Protein 3O7B (pdb70)

Nearest PDB structures (foldseek):
  3o7b-assembly1_A-2  TM=1.005E+00  e=9.838E-48  Archaeoglobus fulgidus
  6rxz-assembly1_CO  TM=8.230E-01  e=2.059E-15  Thermochaetoides thermophila
  2v3j-assembly1_A  TM=8.079E-01  e=1.167E-14  Saccharomyces cerevisiae
  3oii-assembly1_B  TM=8.070E-01  e=3.147E-14  Saccharomyces cerevisiae
  3oin-assembly1_A  TM=7.436E-01  e=1.917E-14  Saccharomyces cerevisiae

Foldseek 3Di:
DFAAEEAEAAQWDQDDPVLQPPPLNVVVCVVVVHGSRLAIAACVRCVVSQPPPPPSQFHRCNVQVLLLVQVLLPDPDQRYWYWYQHNVFWIKTAHSNDDADNDPVSNRVVSSVCVVVQFDADVVHTGMGIDPDGLLVVCPPAAEEEEDQPFDADDLLVVLPPHHYDYFYRTDDDDDDPVNVVSNPDYGYYYPDNDDDGSNVVSVVNSVSNCVNVVD

Radius of gyration: 17.43 Å; Cα contacts (8 Å, |Δi|>4): 398; chains: 1; bounding box: 43×48×40 Å

Structure (mmCIF, N/CA/C/O backbone):
data_3O7B
#
_entry.id   3O7B
#
_cell.length_a   70.083
_cell.length_b   70.083
_cell.length_c   95.190
_cell.angle_alpha   90.00
_cell.angle_beta   90.00
_cell.angle_gamma   120.00
#
_symmetry.space_group_name_H-M   'P 31 2 1'
#
loop_
_entity.id
_entity.type
_entity.pdbx_description
1 polymer 'Ribosome biogenesis Nep1 RNA methyltransferase'
2 non-polymer TYROSINE
3 non-polymer S-ADENOSYL-L-HOMOCYSTEINE
4 water water
#
loop_
_atom_site.group_PDB
_atom_site.id
_atom_site.type_symbol
_atom_site.label_atom_id
_atom_site.label_alt_id
_atom_site.label_comp_id
_atom_site.label_asym_id
_atom_site.label_entity_id
_atom_site.label_seq_id
_atom_site.pdbx_PDB_ins_code
_atom_site.Cartn_x
_atom_site.Cartn_y
_atom_site.Cartn_z
_atom_site.occupancy
_atom_site.B_iso_or_equiv
_atom_site.auth_seq_id
_atom_site.auth_comp_id
_atom_site.auth_asym_id
_atom_site.auth_atom_id
_atom_site.pdbx_PDB_model_num
ATOM 1 N N . MET A 1 26 ? -18.215 51.067 -6.924 1.00 37.07 1 MET A N 1
ATOM 2 C CA . MET A 1 26 ? -17.462 49.770 -6.946 1.00 36.69 1 MET A CA 1
ATOM 3 C C . MET A 1 26 ? -17.529 49.040 -5.601 1.00 35.22 1 MET A C 1
ATOM 4 O O . MET A 1 26 ? -16.761 48.098 -5.327 1.00 35.96 1 MET A O 1
ATOM 9 N N . GLY A 1 27 ? -18.472 49.493 -4.782 1.00 33.31 2 GLY A N 1
ATOM 10 C CA . GLY A 1 27 ? -18.940 48.765 -3.627 1.00 30.02 2 GLY A CA 1
ATOM 11 C C . GLY A 1 27 ? -18.066 48.836 -2.394 1.00 27.19 2 GLY A C 1
ATOM 12 O O . GLY A 1 27 ? -16.882 49.200 -2.462 1.00 27.48 2 GLY A O 1
ATOM 13 N N . SER A 1 28 ? -18.673 48.467 -1.271 1.00 24.88 3 SER A N 1
ATOM 14 C CA . SER A 1 28 ? -17.960 48.328 -0.009 1.00 21.67 3 SER A CA 1
ATOM 15 C C . SER A 1 28 ? -17.291 46.971 0.115 1.00 18.94 3 SER A C 1
ATOM 16 O O . SER A 1 28 ? -17.553 46.045 -0.659 1.00 17.23 3 SER A O 1
ATOM 19 N N . ALA A 1 29 ? -16.395 46.878 1.081 1.00 16.30 4 ALA A N 1
ATOM 20 C CA . ALA A 1 29 ? -15.720 45.636 1.404 1.00 14.70 4 ALA A CA 1
ATOM 21 C C . ALA A 1 29 ? -15.480 45.544 2.891 1.00 14.12 4 ALA A C 1
ATOM 22 O O . ALA A 1 29 ? -15.290 46.550 3.564 1.00 13.93 4 ALA A O 1
ATOM 24 N N . PHE A 1 30 ? -15.420 44.313 3.387 1.00 13.09 5 PHE A N 1
ATOM 25 C CA . PHE A 1 30 ? -14.899 44.016 4.702 1.00 13.04 5 PHE A CA 1
ATOM 26 C C . PHE A 1 30 ? -13.584 43.306 4.541 1.00 12.57 5 PHE A C 1
ATOM 27 O O . PHE A 1 30 ? -13.477 42.389 3.705 1.00 12.96 5 PHE A O 1
ATOM 35 N N . VAL A 1 31 ? -12.569 43.753 5.285 1.00 12.44 6 VAL A N 1
ATOM 36 C CA . VAL A 1 31 ? -11.246 43.181 5.218 1.00 12.41 6 VAL A CA 1
ATOM 37 C C . VAL A 1 31 ? -10.809 42.761 6.607 1.00 12.77 6 VAL A C 1
ATOM 38 O O . VAL A 1 31 ? -10.684 43.606 7.510 1.00 13.58 6 VAL A O 1
ATOM 42 N N . PHE A 1 32 ? -10.555 41.468 6.791 1.00 11.00 7 PHE A N 1
ATOM 43 C CA . PHE A 1 32 ? -9.963 40.993 8.029 1.00 11.59 7 PHE A CA 1
ATOM 44 C C . PHE A 1 32 ? -8.469 41.071 7.917 1.00 12.93 7 PHE A C 1
ATOM 45 O O . PHE A 1 32 ? -7.886 40.547 6.961 1.00 14.46 7 PHE A O 1
ATOM 53 N N . LEU A 1 33 ? -7.866 41.767 8.870 1.00 12.54 8 LEU A N 1
ATOM 54 C CA . LEU A 1 33 ? -6.427 42.088 8.823 1.00 12.17 8 LEU A CA 1
ATOM 55 C C . LEU A 1 33 ? -5.583 41.184 9.670 1.00 13.31 8 LEU A C 1
ATOM 56 O O . LEU A 1 33 ? -5.952 40.827 10.807 1.00 13.04 8 LEU A O 1
ATOM 61 N N . GLU A 1 34 ? -4.415 40.819 9.140 1.00 13.16 9 GLU A N 1
ATOM 62 C CA . GLU A 1 34 ? -3.443 40.006 9.864 1.00 13.81 9 GLU A CA 1
ATOM 63 C C . GLU A 1 34 ? -4.100 38.742 10.422 1.00 13.46 9 GLU A C 1
ATOM 64 O O . GLU A 1 34 ? -3.841 38.324 11.563 1.00 14.16 9 GLU A O 1
ATOM 70 N N . ALA A 1 35 ? -4.931 38.114 9.591 1.00 12.52 10 ALA A N 1
ATOM 71 C CA . ALA A 1 35 ? -5.595 36.883 10.037 1.00 12.38 10 ALA A CA 1
ATOM 72 C C . ALA A 1 35 ? -4.568 35.810 10.321 1.00 13.15 10 ALA A C 1
ATOM 73 O O . ALA A 1 35 ? -3.568 35.640 9.596 1.00 12.81 10 ALA A O 1
ATOM 75 N N . SER A 1 36 ? -4.814 35.077 11.399 1.00 13.71 11 SER A N 1
ATOM 76 C CA . SER A 1 36 ? -3.888 34.107 11.944 1.00 14.57 11 SER A CA 1
ATOM 77 C C . SER A 1 36 ? -4.053 32.791 11.188 1.00 15.06 11 SER A C 1
ATOM 78 O O . SER A 1 36 ? -4.538 31.775 11.729 1.00 15.25 11 SER A O 1
ATOM 81 N N . LEU A 1 37 ? -3.652 32.824 9.918 1.00 15.30 12 LEU A N 1
ATOM 82 C CA . LEU A 1 37 ? -3.931 31.771 8.964 1.00 16.66 12 LEU A CA 1
ATOM 83 C C . LEU A 1 37 ? -2.669 31.515 8.148 1.00 16.62 12 LEU A C 1
ATOM 84 O O . LEU A 1 37 ? -2.273 32.338 7.313 1.00 17.73 12 LEU A O 1
ATOM 89 N N . GLU A 1 38 ? -2.032 30.385 8.420 1.00 16.82 13 GLU A N 1
ATOM 90 C CA . GLU A 1 38 ? -0.802 29.992 7.734 1.00 17.48 13 GLU A CA 1
ATOM 91 C C . GLU A 1 38 ? -0.556 28.504 7.887 1.00 17.28 13 GLU A C 1
ATOM 92 O O . GLU A 1 38 ? -1.013 27.883 8.862 1.00 16.68 13 GLU A O 1
ATOM 98 N N . LEU A 1 39 ? 0.195 27.941 6.945 1.00 17.45 14 LEU A N 1
ATOM 99 C CA . LEU A 1 39 ? 0.671 26.578 7.074 1.00 18.62 14 LEU A CA 1
ATOM 100 C C . LEU A 1 39 ? 1.836 26.513 8.069 1.00 18.81 14 LEU A C 1
ATOM 101 O O . LEU A 1 39 ? 2.455 27.532 8.384 1.00 19.86 14 LEU A O 1
ATOM 106 N N . ILE A 1 40 ? 2.116 25.322 8.580 1.00 19.52 15 ILE A N 1
ATOM 107 C CA . ILE A 1 40 ? 3.182 25.170 9.568 1.00 20.97 15 ILE A CA 1
ATOM 108 C C . ILE A 1 40 ? 4.506 25.691 8.968 1.00 21.80 15 ILE A C 1
ATOM 109 O O . ILE A 1 40 ? 4.906 25.228 7.893 1.00 22.58 15 ILE A O 1
ATOM 114 N N . PRO A 1 41 ? 5.156 26.677 9.633 1.00 22.95 16 PRO A N 1
ATOM 115 C CA . PRO A 1 41 ? 6.431 27.208 9.142 1.00 23.85 16 PRO A CA 1
ATOM 116 C C . PRO A 1 41 ? 7.518 26.142 9.060 1.00 24.91 16 PRO A C 1
ATOM 117 O O . PRO A 1 41 ? 7.579 25.224 9.884 1.00 24.73 16 PRO A O 1
ATOM 121 N N . GLN A 1 42 ? 8.372 26.304 8.052 1.00 26.43 17 GLN A N 1
ATOM 122 C CA A GLN A 1 42 ? 9.483 25.506 7.717 0.00 28.47 17 GLN A CA 1
ATOM 123 C CA B GLN A 1 42 ? 9.416 25.355 7.687 1.00 27.92 17 GLN A CA 1
ATOM 124 C C . GLN A 1 42 ? 10.233 24.884 8.884 1.00 28.01 17 GLN A C 1
ATOM 125 O O . GLN A 1 42 ? 10.445 23.683 9.066 1.00 28.28 17 GLN A O 1
ATOM 136 N N . LYS A 1 43 ? 10.669 25.840 9.698 1.00 28.21 18 LYS A N 1
ATOM 137 C CA . LYS A 1 43 ? 11.674 25.593 10.730 1.00 28.70 18 LYS A CA 1
ATOM 138 C C . LYS A 1 43 ? 11.190 24.787 11.938 1.00 28.39 18 LYS A C 1
ATOM 139 O O . LYS A 1 43 ? 11.997 24.368 12.767 1.00 28.70 18 LYS A O 1
ATOM 145 N N . ILE A 1 44 ? 9.880 24.572 12.045 1.00 27.61 19 ILE A N 1
ATOM 146 C CA . ILE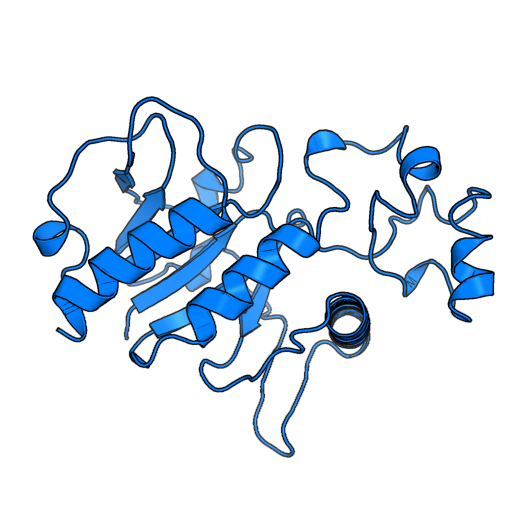 A 1 44 ? 9.334 23.787 13.158 1.00 27.22 19 ILE A CA 1
ATOM 147 C C . ILE A 1 44 ? 8.698 22.464 12.706 1.00 27.17 19 ILE A C 1
ATOM 148 O O . ILE A 1 44 ? 8.127 21.731 13.515 1.00 26.96 19 ILE A O 1
ATOM 153 N N . ARG A 1 45 ? 8.835 22.151 11.420 1.00 27.97 20 ARG A N 1
ATOM 154 C CA . ARG A 1 45 ? 8.203 20.959 10.833 1.00 28.79 20 ARG A CA 1
ATOM 155 C C . ARG A 1 45 ? 8.743 19.625 11.354 1.00 29.50 20 ARG A C 1
ATOM 156 O O . ARG A 1 45 ? 8.083 18.588 11.222 1.00 29.44 20 ARG A O 1
ATOM 164 N N . GLY A 1 46 ? 9.935 19.663 11.947 1.00 30.31 21 GLY A N 1
ATOM 165 C CA . GLY A 1 46 ? 10.569 18.475 12.515 1.00 30.83 21 GLY A CA 1
ATOM 166 C C . GLY A 1 46 ? 10.306 18.271 13.995 1.00 31.10 21 GLY A C 1
ATOM 167 O O . GLY A 1 46 ? 10.699 17.251 14.560 1.00 31.45 21 GLY A O 1
ATOM 168 N N . HIS A 1 47 ? 9.645 19.238 14.631 1.00 30.96 22 HIS A N 1
ATOM 169 C CA . HIS A 1 47 ? 9.278 19.122 16.046 1.00 30.57 22 HIS A CA 1
ATOM 170 C C . HIS A 1 47 ? 8.305 17.958 16.271 1.00 30.61 22 HIS A C 1
ATOM 171 O O . HIS A 1 47 ? 7.394 17.754 15.472 1.00 30.23 22 HIS A O 1
ATOM 178 N N . PRO A 1 48 ? 8.519 17.169 17.343 1.00 30.78 23 PRO A N 1
ATOM 179 C CA . PRO A 1 48 ? 7.659 16.033 17.697 1.00 30.58 23 PRO A CA 1
ATOM 180 C C . PRO A 1 48 ? 6.151 16.313 17.749 1.00 30.21 23 PRO A C 1
ATOM 181 O O . PRO A 1 48 ? 5.367 15.456 17.356 1.00 30.32 23 PRO A O 1
ATOM 185 N N . ALA A 1 49 ? 5.744 17.482 18.240 1.00 29.50 24 ALA A N 1
ATOM 186 C CA . ALA A 1 49 ? 4.316 17.830 18.279 1.00 29.20 24 ALA A CA 1
ATOM 187 C C . ALA A 1 49 ? 3.740 17.958 16.870 1.00 28.60 24 ALA A C 1
ATOM 188 O O . ALA A 1 49 ? 2.584 17.604 16.630 1.00 28.06 24 ALA A O 1
ATOM 190 N N . VAL A 1 50 ? 4.558 18.463 15.946 1.00 28.44 25 VAL A N 1
ATOM 191 C CA . VAL A 1 50 ? 4.165 18.592 14.541 1.00 28.20 25 VAL A CA 1
ATOM 192 C C . VAL A 1 50 ? 4.162 17.233 13.837 1.00 28.45 25 VAL A C 1
ATOM 193 O O . VAL A 1 50 ? 3.239 16.924 13.082 1.00 28.12 25 VAL A O 1
ATOM 197 N N A ARG A 1 51 ? 5.195 16.428 14.083 0.50 28.60 26 ARG A N 1
ATOM 198 N N B ARG A 1 51 ? 5.194 16.433 14.102 0.50 28.49 26 ARG A N 1
ATOM 199 C CA A ARG A 1 51 ? 5.261 15.080 13.515 0.50 28.95 26 ARG A CA 1
ATOM 200 C CA B ARG A 1 51 ? 5.298 15.083 13.550 0.50 28.72 26 ARG A CA 1
ATOM 201 C C A ARG A 1 51 ? 4.109 14.202 14.010 0.50 28.65 26 ARG A C 1
ATOM 202 C C B ARG A 1 51 ? 4.133 14.202 14.017 0.50 28.54 26 ARG A C 1
ATOM 203 O O A ARG A 1 51 ? 3.545 13.421 13.241 0.50 28.48 26 ARG A O 1
ATOM 204 O O B ARG A 1 51 ? 3.581 13.425 13.234 0.50 28.38 26 ARG A O 1
ATOM 219 N N . ALA A 1 52 ? 3.755 14.350 15.286 1.00 28.50 27 ALA A N 1
ATOM 220 C CA . ALA A 1 52 ? 2.625 13.618 15.871 1.00 28.63 27 ALA A CA 1
ATOM 221 C C . ALA A 1 52 ? 1.298 14.004 15.208 1.00 28.59 27 ALA A C 1
ATOM 222 O O . ALA A 1 52 ? 0.487 13.138 14.878 1.00 29.03 27 ALA A O 1
ATOM 224 N N . ASP A 1 53 ? 1.088 15.304 15.001 1.00 28.64 28 ASP A N 1
ATOM 225 C CA . ASP A 1 53 ? -0.129 15.763 14.334 1.00 28.19 28 ASP A CA 1
ATOM 226 C C . ASP A 1 53 ? -0.184 15.296 12.883 1.00 28.48 28 ASP A C 1
ATOM 227 O O . ASP A 1 53 ? -1.249 14.931 12.392 1.00 28.49 28 ASP A O 1
ATOM 232 N N . ALA A 1 54 ? 0.968 15.295 12.214 1.00 28.93 29 ALA A N 1
ATOM 233 C CA . ALA A 1 54 ? 1.081 14.814 10.841 1.00 29.79 29 ALA A CA 1
ATOM 234 C C . ALA A 1 54 ? 0.605 13.368 10.726 1.00 30.45 29 ALA A C 1
ATOM 235 O O . ALA A 1 54 ? -0.150 13.029 9.812 1.00 30.73 29 ALA A O 1
ATOM 237 N N . ILE A 1 55 ? 1.030 12.527 11.667 1.00 31.12 30 ILE A N 1
ATOM 238 C CA . ILE A 1 55 ? 0.561 11.140 11.735 1.00 31.82 30 ILE A CA 1
ATOM 239 C C . ILE A 1 55 ? -0.962 11.082 11.930 1.00 31.63 30 ILE A C 1
ATOM 240 O O . ILE A 1 55 ? -1.655 10.396 11.176 1.00 32.16 30 ILE A O 1
ATOM 245 N N . ARG A 1 56 ? -1.478 11.826 12.910 1.00 31.48 31 ARG A N 1
ATOM 246 C CA . ARG A 1 56 ? -2.921 11.839 13.194 1.00 31.32 31 ARG A CA 1
ATOM 247 C C . ARG A 1 56 ? -3.753 12.316 12.000 1.00 31.26 31 ARG A C 1
ATOM 248 O O . ARG A 1 56 ? -4.826 11.764 11.729 1.00 31.31 31 ARG A O 1
ATOM 250 N N . ARG A 1 57 ? -3.243 13.326 11.294 1.00 30.71 32 ARG A N 1
ATOM 251 C CA . ARG A 1 57 ? -3.932 13.935 10.148 1.00 30.39 32 ARG A CA 1
ATOM 252 C C . ARG A 1 57 ? -3.760 13.135 8.861 1.00 30.78 32 ARG A C 1
ATOM 253 O O . ARG A 1 57 ? -4.564 13.262 7.931 1.00 31.14 32 ARG A O 1
ATOM 261 N N . GLY A 1 58 ? -2.694 12.339 8.802 1.00 31.12 33 GLY A N 1
ATOM 262 C CA . GLY A 1 58 ? -2.382 11.558 7.607 1.00 31.69 33 GLY A CA 1
ATOM 263 C C . GLY A 1 58 ? -1.905 12.399 6.436 1.00 31.76 33 GLY A C 1
ATOM 264 O O . GLY A 1 58 ? -2.249 12.123 5.283 1.00 32.43 33 GLY A O 1
ATOM 265 N N . LYS A 1 59 ? -1.137 13.445 6.730 1.00 31.82 34 LYS A N 1
ATOM 266 C CA . LYS A 1 59 ? -0.463 14.226 5.685 1.00 31.45 34 LYS A CA 1
ATOM 267 C C . LYS A 1 59 ? 0.769 14.973 6.198 1.00 30.98 34 LYS A C 1
ATOM 268 O O . LYS A 1 59 ? 0.994 15.070 7.405 1.00 30.54 34 LYS A O 1
ATOM 274 N N . ARG A 1 60 ? 1.563 15.490 5.265 1.00 30.47 35 ARG A N 1
ATOM 275 C CA . ARG A 1 60 ? 2.849 16.115 5.568 1.00 30.23 35 ARG A CA 1
ATOM 276 C C . ARG A 1 60 ? 2.680 17.428 6.341 1.00 29.14 35 ARG A C 1
ATOM 277 O O . ARG A 1 60 ? 1.742 18.174 6.074 1.00 28.44 35 ARG A O 1
ATOM 285 N N . PRO A 1 61 ? 3.585 17.710 7.301 1.00 28.45 36 PRO A N 1
ATOM 286 C CA . PRO A 1 61 ? 3.554 18.967 8.065 1.00 27.77 36 PRO A CA 1
ATOM 287 C C . PRO A 1 61 ? 3.389 20.226 7.221 1.00 27.24 36 PRO A C 1
ATOM 288 O O . PRO A 1 61 ? 2.680 21.152 7.623 1.00 26.43 36 PRO A O 1
ATOM 292 N N . GLU A 1 62 ? 4.019 20.258 6.049 1.00 26.52 37 GLU A N 1
ATOM 293 C CA . GLU A 1 62 ? 3.993 21.444 5.191 1.00 26.58 37 GLU A CA 1
ATOM 294 C C . GLU A 1 62 ? 2.606 21.768 4.629 1.00 25.02 37 GLU A C 1
ATOM 295 O O . GLU A 1 62 ? 2.386 22.875 4.123 1.00 25.19 37 GLU A O 1
ATOM 301 N N . LYS A 1 63 ? 1.694 20.797 4.714 1.00 23.54 38 LYS A N 1
ATOM 302 C CA . LYS A 1 63 ? 0.323 20.948 4.212 1.00 22.36 38 LYS A CA 1
ATOM 303 C C . LYS A 1 63 ? -0.697 21.302 5.306 1.00 20.40 38 LYS A C 1
ATOM 304 O O . LYS A 1 63 ? -1.876 21.534 5.011 1.00 20.31 38 LYS A O 1
ATOM 310 N N . ILE A 1 64 ? -0.242 21.335 6.553 1.00 18.94 39 ILE A N 1
ATOM 311 C CA . ILE A 1 64 ? -1.142 21.462 7.708 1.00 17.99 39 ILE A CA 1
ATOM 312 C C . ILE A 1 64 ? -1.209 22.912 8.183 1.00 17.18 39 ILE A C 1
ATOM 313 O O . ILE A 1 64 ? -0.194 23.622 8.233 1.00 17.01 39 ILE A O 1
ATOM 318 N N . LEU A 1 65 ? -2.428 23.354 8.503 1.00 15.99 40 LEU A N 1
ATOM 319 C CA . LEU A 1 65 ? -2.642 24.698 9.030 1.00 15.41 40 LEU A CA 1
ATOM 320 C C . LEU A 1 65 ? -2.137 24.780 10.473 1.00 14.80 40 LEU A C 1
ATOM 321 O O . LEU A 1 65 ? -2.392 23.891 11.297 1.00 15.61 40 LEU A O 1
ATOM 326 N N . LEU A 1 66 ? -1.413 25.849 10.770 1.00 14.02 41 LEU A N 1
ATOM 327 C CA . LEU A 1 66 ? -0.900 26.081 12.115 1.00 14.41 41 LEU A CA 1
ATOM 328 C C . LEU A 1 66 ? -2.035 26.411 13.091 1.00 14.81 41 LEU A C 1
ATOM 329 O O . LEU A 1 66 ? -2.847 27.302 12.826 1.00 14.92 41 LEU A O 1
ATOM 334 N N . ASP A 1 67 ? -2.067 25.692 14.202 1.00 15.19 42 ASP A N 1
ATOM 335 C CA . ASP A 1 67 ? -3.181 25.740 15.157 1.00 15.40 42 ASP A CA 1
ATOM 336 C C . ASP A 1 67 ? -2.562 25.528 16.520 1.00 15.66 42 ASP A C 1
ATOM 337 O O . ASP A 1 67 ? -2.085 24.426 16.829 1.00 15.39 42 ASP A O 1
ATOM 342 N N . ASP A 1 68 ? -2.557 26.577 17.338 1.00 15.59 43 ASP A N 1
ATOM 343 C CA . ASP A 1 68 ? -1.856 26.473 18.617 1.00 17.07 43 ASP A CA 1
ATOM 344 C C . ASP A 1 68 ? -2.533 25.593 19.668 1.00 17.75 43 ASP A C 1
ATOM 345 O O . ASP A 1 68 ? -1.933 25.316 20.707 1.00 19.00 43 ASP A O 1
ATOM 350 N N . SER A 1 69 ? -3.737 25.089 19.384 1.00 17.73 44 SER A N 1
ATOM 351 C CA . SER A 1 69 ? -4.340 24.069 20.255 1.00 18.47 44 SER A CA 1
ATOM 352 C C . SER A 1 69 ? -3.762 22.681 19.968 1.00 19.15 44 SER A C 1
ATOM 353 O O . SER A 1 69 ? -3.981 21.730 20.742 1.00 20.44 44 SER A O 1
ATOM 356 N N . LYS A 1 70 ? -3.030 22.565 18.860 1.00 17.97 45 LYS A N 1
ATOM 357 C CA . LYS A 1 70 ? -2.352 21.322 18.496 1.00 18.62 45 LYS A CA 1
ATOM 358 C C . LYS A 1 70 ? -0.833 21.461 18.495 1.00 18.28 45 LYS A C 1
ATOM 359 O O . LYS A 1 70 ? -0.108 20.496 18.784 1.00 19.67 45 LYS A O 1
ATOM 365 N N . HIS A 1 71 ? -0.351 22.655 18.170 1.00 17.28 46 HIS A N 1
ATOM 366 C CA . HIS A 1 71 ? 1.074 22.821 17.838 1.00 17.30 46 HIS A CA 1
ATOM 367 C C . HIS A 1 71 ? 1.832 23.701 18.823 1.00 18.25 46 HIS A C 1
ATOM 368 O O . HIS A 1 71 ? 2.988 24.069 18.558 1.00 18.32 46 HIS A O 1
ATOM 375 N N . HIS A 1 72 ? 1.199 24.056 19.939 1.00 18.99 47 HIS A N 1
ATOM 376 C CA . HIS A 1 72 ? 1.774 25.001 20.902 1.00 19.82 47 HIS A CA 1
ATOM 377 C C . HIS A 1 72 ? 3.248 24.722 21.242 1.00 20.36 47 HIS A C 1
ATOM 378 O O . HIS A 1 72 ? 4.086 25.623 21.188 1.00 20.04 47 HIS A O 1
ATOM 385 N N . THR A 1 73 ? 3.547 23.483 21.607 1.00 21.23 48 THR A N 1
ATOM 386 C CA . THR A 1 73 ? 4.903 23.159 22.071 1.00 22.63 48 THR A CA 1
ATOM 387 C C . THR A 1 73 ? 5.959 23.300 20.969 1.00 23.09 48 THR A C 1
ATOM 388 O O . THR A 1 73 ? 7.135 23.516 21.267 1.00 24.59 48 THR A O 1
ATOM 392 N N . ALA A 1 74 ? 5.543 23.178 19.710 1.00 21.99 49 ALA A N 1
ATOM 393 C CA . ALA A 1 74 ? 6.434 23.383 18.562 1.00 21.93 49 ALA A CA 1
ATOM 394 C C . ALA A 1 74 ? 6.636 24.858 18.201 1.00 22.31 49 ALA A C 1
ATOM 395 O O . ALA A 1 74 ? 7.523 25.189 17.405 1.00 22.70 49 ALA A O 1
ATOM 397 N N . MET A 1 75 ? 5.837 25.752 18.777 1.00 22.28 50 MET A N 1
ATOM 398 C CA . MET A 1 75 ? 5.815 27.149 18.336 1.00 22.60 50 MET A CA 1
ATOM 399 C C . MET A 1 75 ? 6.708 28.099 19.122 1.00 24.11 50 MET A C 1
ATOM 400 O O . MET A 1 75 ? 6.733 29.294 18.840 1.00 24.71 50 MET A O 1
ATOM 405 N N . LYS A 1 76 ? 7.457 27.560 20.085 1.00 25.86 51 LYS A N 1
ATOM 406 C CA . LYS A 1 76 ? 8.233 28.385 21.015 1.00 27.54 51 LYS A CA 1
ATOM 407 C C . LYS A 1 76 ? 9.227 29.328 20.329 1.00 27.73 51 LYS A C 1
ATOM 408 O O . LYS A 1 76 ? 9.436 30.458 20.799 1.00 28.84 51 LYS A O 1
ATOM 414 N N . SER A 1 77 ? 9.799 28.888 19.210 1.00 27.71 52 SER A N 1
ATOM 415 C CA . SER A 1 77 ? 10.827 29.657 18.499 1.00 27.74 52 SER A CA 1
ATOM 416 C C . SER A 1 77 ? 10.312 30.636 17.443 1.00 27.08 52 SER A C 1
ATOM 417 O O . SER A 1 77 ? 11.098 31.330 16.799 1.00 27.25 52 SER A O 1
ATOM 420 N N . LEU A 1 78 ? 8.998 30.676 17.238 1.00 25.53 53 LEU A N 1
ATOM 421 C CA . LEU A 1 78 ? 8.432 31.529 16.190 1.00 24.40 53 LEU A CA 1
ATOM 422 C C . LEU A 1 78 ? 8.460 33.016 16.549 1.00 23.85 53 LEU A C 1
ATOM 423 O O . LEU A 1 78 ? 8.247 33.373 17.702 1.00 23.67 53 LEU A O 1
ATOM 428 N N . GLU A 1 79 ? 8.706 33.869 15.556 1.00 23.58 54 GLU A N 1
ATOM 429 C CA . GLU A 1 79 ? 8.557 35.319 15.718 1.00 23.75 54 GLU A CA 1
ATOM 430 C C . GLU A 1 79 ? 7.078 35.703 15.778 1.00 22.82 54 GLU A C 1
ATOM 431 O O . GLU A 1 79 ? 6.231 34.978 15.250 1.00 21.92 54 GLU A O 1
ATOM 437 N N . PHE A 1 80 ? 6.788 36.844 16.399 1.00 21.87 55 PHE A N 1
ATOM 438 C CA . PHE A 1 80 ? 5.415 37.322 16.647 1.00 21.35 55 PHE A CA 1
ATOM 439 C C . PHE A 1 80 ? 4.437 36.197 17.018 1.00 20.49 55 PHE A C 1
ATOM 440 O O . PHE A 1 80 ? 3.291 36.148 16.529 1.00 19.91 55 PHE A O 1
ATOM 448 N N . ARG A 1 81 ? 4.888 35.319 17.908 1.00 19.78 56 ARG A N 1
ATOM 449 C CA . ARG A 1 81 ? 4.168 34.089 18.192 1.00 19.90 56 ARG A CA 1
ATOM 450 C C . ARG A 1 81 ? 2.790 34.363 18.782 1.00 19.39 56 ARG A C 1
ATOM 451 O O . ARG A 1 81 ? 1.845 33.595 18.539 1.00 19.50 56 ARG A O 1
ATOM 459 N N . GLU A 1 82 ? 2.658 35.464 19.519 1.00 19.32 57 GLU A N 1
ATOM 460 C CA . GLU A 1 82 ? 1.382 35.803 20.146 1.00 19.31 57 GLU A CA 1
ATOM 461 C C . GLU A 1 82 ? 0.256 35.999 19.118 1.00 18.57 57 GLU A C 1
ATOM 462 O O . GLU A 1 82 ? -0.916 35.843 19.457 1.00 19.24 57 GLU A O 1
ATOM 468 N N . LYS A 1 83 ? 0.613 36.306 17.870 1.00 17.10 58 LYS A N 1
ATOM 469 C CA . LYS A 1 83 ? -0.392 36.497 16.811 1.00 16.31 58 LYS A CA 1
ATOM 470 C C . LYS A 1 83 ? -0.786 35.216 16.080 1.00 15.77 58 LYS A C 1
ATOM 471 O O . LYS A 1 83 ? -1.748 35.221 15.308 1.00 16.10 58 LYS A O 1
ATOM 477 N N . ARG A 1 84 ? -0.055 34.131 16.321 1.00 15.54 59 ARG A N 1
ATOM 478 C CA . ARG A 1 84 ? -0.060 32.985 15.405 1.00 15.62 59 ARG A CA 1
ATOM 479 C C . ARG A 1 84 ? -0.844 31.787 15.906 1.00 15.14 59 ARG A C 1
ATOM 480 O O . ARG A 1 84 ? -1.066 31.638 17.113 1.00 15.40 59 ARG A O 1
ATOM 488 N N . GLY A 1 85 ? -1.263 30.950 14.960 1.00 14.24 60 GLY A N 1
ATOM 489 C CA . GLY A 1 85 ? -1.923 29.679 15.250 1.00 14.00 60 GLY A CA 1
ATOM 490 C C . GLY A 1 85 ? -3.362 29.782 15.705 1.00 13.94 60 GLY A C 1
ATOM 491 O O . GLY A 1 85 ? -3.851 28.881 16.389 1.00 14.43 60 GLY A O 1
ATOM 492 N N . ARG A 1 86 ? -4.055 30.832 15.279 1.00 13.08 61 ARG A N 1
ATOM 493 C CA . ARG A 1 86 ? -5.467 31.037 15.703 1.00 13.20 61 ARG A CA 1
ATOM 494 C C . ARG A 1 86 ? -6.467 31.229 14.556 1.00 12.79 61 ARG A C 1
ATOM 495 O O . ARG A 1 86 ? -7.118 32.261 14.467 1.00 13.32 61 ARG A O 1
ATOM 503 N N . PRO A 1 87 ? -6.633 30.194 13.712 1.00 13.28 62 PRO A N 1
ATOM 504 C CA . PRO A 1 87 ? -7.572 30.301 12.589 1.00 13.15 62 PRO A CA 1
ATOM 505 C C . PRO A 1 87 ? -9.033 30.353 13.041 1.00 13.00 62 PRO A C 1
ATOM 506 O O . PRO A 1 87 ? -9.897 30.738 12.243 1.00 13.01 62 PRO A O 1
ATOM 510 N N . ASP A 1 88 ? -9.289 30.018 14.306 1.00 12.76 63 ASP A N 1
ATOM 511 C CA . ASP A 1 88 ? -10.664 30.074 14.829 1.00 13.40 63 ASP A CA 1
ATOM 512 C C . ASP A 1 88 ? -11.217 31.487 14.785 1.00 12.94 63 ASP A C 1
ATOM 513 O O . ASP A 1 88 ? -12.429 31.701 14.616 1.00 12.80 63 ASP A O 1
ATOM 518 N N . ILE A 1 89 ? -10.343 32.484 14.934 1.00 12.13 64 ILE A N 1
ATOM 519 C CA . ILE A 1 89 ? -10.842 33.848 15.018 1.00 12.07 64 ILE A CA 1
ATOM 520 C C . ILE A 1 89 ? -11.473 34.283 13.692 1.00 12.21 64 ILE A C 1
ATOM 521 O O . ILE A 1 89 ? -12.633 34.727 13.638 1.00 12.67 64 ILE A O 1
ATOM 526 N N . VAL A 1 90 ? -10.724 34.140 12.602 1.00 11.84 65 VAL A N 1
ATOM 527 C CA . VAL A 1 90 ? -11.267 34.561 11.325 1.00 12.29 65 VAL A CA 1
ATOM 528 C C . VAL A 1 90 ? -12.420 33.639 10.880 1.00 11.75 65 VAL A C 1
ATOM 529 O O . VAL A 1 90 ? -13.346 34.095 10.227 1.00 12.17 65 VAL A O 1
ATOM 533 N N . HIS A 1 91 ? -12.375 32.368 11.278 1.00 11.82 66 HIS A N 1
ATOM 534 C CA . HIS A 1 91 ? -13.487 31.440 10.981 1.00 12.02 66 HIS A CA 1
ATOM 535 C C . HIS A 1 91 ? -14.811 32.018 11.450 1.00 11.64 66 HIS A C 1
ATOM 536 O O . HIS A 1 91 ? -15.755 32.130 10.669 1.00 11.24 66 HIS A O 1
ATOM 543 N N . GLN A 1 92 ? -14.862 32.415 12.725 1.00 12.01 67 GLN A N 1
ATOM 544 C CA . GLN A 1 92 ? -16.139 32.814 13.298 1.00 12.05 67 GLN A CA 1
ATOM 545 C C . GLN A 1 92 ? -16.584 34.150 12.743 1.00 11.84 67 GLN A C 1
ATOM 546 O O . GLN A 1 92 ? -17.774 34.380 12.510 1.00 11.28 67 GLN A O 1
ATOM 552 N N . CYS A 1 93 ? -15.629 35.055 12.505 1.00 11.55 68 CYS A N 1
ATOM 553 C CA . CYS A 1 93 ? -15.982 36.349 11.966 1.00 12.55 68 CYS A CA 1
ATOM 554 C C . CYS A 1 93 ? -16.532 36.233 10.563 1.00 11.54 68 CYS A C 1
ATOM 555 O O . CYS A 1 93 ? -17.499 36.895 10.213 1.00 12.52 68 CYS A O 1
ATOM 558 N N . LEU A 1 94 ? -15.907 35.368 9.767 1.00 12.17 69 LEU A N 1
ATOM 559 C CA . LEU A 1 94 ? -16.398 35.140 8.406 1.00 12.36 69 LEU A CA 1
ATOM 560 C C . LEU A 1 94 ? -17.784 34.508 8.416 1.00 12.24 69 LEU A C 1
ATOM 561 O O . LEU A 1 94 ? -18.629 34.855 7.603 1.00 12.60 69 LEU A O 1
ATOM 566 N N . LEU A 1 95 ? -18.008 33.552 9.327 1.00 12.21 70 LEU A N 1
ATOM 567 C CA . LEU A 1 95 ? -19.343 32.934 9.375 1.00 12.41 70 LEU A CA 1
ATOM 568 C C . LEU A 1 95 ? -20.412 33.978 9.614 1.00 12.35 70 LEU A C 1
ATOM 569 O O . LEU A 1 95 ? -21.408 34.044 8.905 1.00 13.06 70 LEU A O 1
ATOM 574 N N . LEU A 1 96 ? -20.208 34.824 10.618 1.00 11.54 71 LEU A N 1
ATOM 575 C CA . LEU A 1 96 ? -21.199 35.830 10.940 1.00 12.27 71 LEU A CA 1
ATOM 576 C C . LEU A 1 96 ? -21.408 36.798 9.781 1.00 11.96 71 LEU A C 1
ATOM 577 O O . LEU A 1 96 ? -22.530 37.100 9.398 1.00 12.81 71 LEU A O 1
ATOM 582 N N . LEU A 1 97 ? -20.304 37.325 9.258 1.00 12.93 72 LEU A N 1
ATOM 583 C CA . LEU A 1 97 ? -20.407 38.304 8.197 1.00 12.60 72 LEU A CA 1
ATOM 584 C C . LEU A 1 97 ? -21.153 37.748 6.977 1.00 12.34 72 LEU A C 1
ATOM 585 O O . LEU A 1 97 ? -22.054 38.399 6.436 1.00 12.98 72 LEU A O 1
ATOM 590 N N . LEU A 1 98 ? -20.789 36.540 6.558 1.00 12.22 73 LEU A N 1
ATOM 591 C CA . LEU A 1 98 ? -21.389 35.975 5.360 1.00 12.64 73 LEU A CA 1
ATOM 592 C C . LEU A 1 98 ? -22.853 35.564 5.570 1.00 13.34 73 LEU A C 1
ATOM 593 O O . LEU A 1 98 ? -23.595 35.414 4.588 1.00 14.82 73 LEU A O 1
ATOM 598 N N . ASP A 1 99 ? -23.255 35.415 6.834 1.00 13.72 74 ASP A N 1
ATOM 599 C CA . ASP A 1 99 ? -24.669 35.139 7.182 1.00 14.83 74 ASP A CA 1
ATOM 600 C C . ASP A 1 99 ? -25.578 36.359 6.986 1.00 15.65 74 ASP A C 1
ATOM 601 O O . ASP A 1 99 ? -26.806 36.241 7.025 1.00 16.74 74 ASP A O 1
ATOM 606 N N . SER A 1 100 ? -24.997 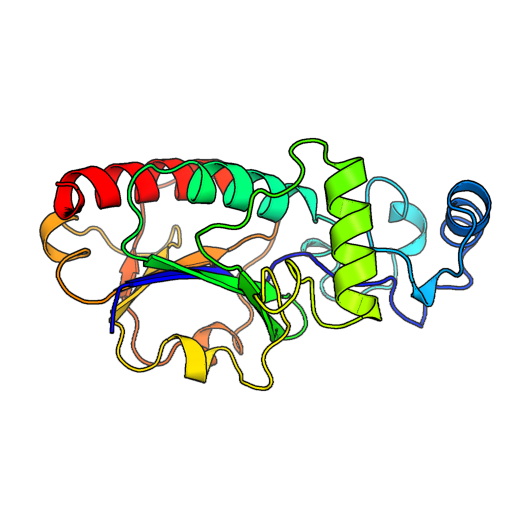37.545 6.829 1.00 15.60 75 SER A N 1
ATOM 607 C CA . SER A 1 100 ? -25.779 38.771 6.621 1.00 17.38 75 SER A CA 1
ATOM 608 C C . SER A 1 100 ? -26.670 38.644 5.384 1.00 17.87 75 SER A C 1
ATOM 609 O O . SER A 1 100 ? -26.237 38.121 4.354 1.00 18.01 75 SER A O 1
ATOM 612 N N . PRO A 1 101 ? -27.914 39.154 5.468 1.00 19.18 76 PRO A N 1
ATOM 613 C CA . PRO A 1 101 ? -28.734 39.159 4.252 1.00 20.14 76 PRO A CA 1
ATOM 614 C C . PRO A 1 101 ? -28.341 40.258 3.246 1.00 21.10 76 PRO A C 1
ATOM 615 O O . PRO A 1 101 ? -28.825 40.265 2.117 1.00 22.10 76 PRO A O 1
ATOM 619 N N . LEU A 1 102 ? -27.465 41.166 3.657 1.00 21.11 77 LEU A N 1
ATOM 620 C CA . LEU A 1 102 ? -27.045 42.262 2.791 1.00 22.44 77 LEU A CA 1
ATOM 621 C C . LEU A 1 102 ? -25.896 41.789 1.910 1.00 23.06 77 LEU A C 1
ATOM 622 O O . LEU A 1 102 ? -24.890 41.283 2.413 1.00 23.32 77 LEU A O 1
ATOM 627 N N . ARG A 1 103 ? -26.048 41.952 0.599 1.00 24.51 78 ARG A N 1
ATOM 628 C CA . ARG A 1 103 ? -25.117 41.368 -0.366 1.00 26.05 78 ARG A CA 1
ATOM 629 C C . ARG A 1 103 ? -24.289 42.419 -1.131 1.00 26.14 78 ARG A C 1
ATOM 630 O O . ARG A 1 103 ? -23.666 42.091 -2.138 1.00 28.13 78 ARG A O 1
ATOM 638 N N . ASP A 1 104 ? -24.243 43.654 -0.623 1.00 25.56 79 ASP A N 1
ATOM 639 C CA . ASP A 1 104 ? -23.615 44.810 -1.305 1.00 25.00 79 ASP A CA 1
ATOM 640 C C . ASP A 1 104 ? -22.156 45.036 -0.915 1.00 24.00 79 ASP A C 1
ATOM 641 O O . ASP A 1 104 ? -21.632 46.167 -0.985 1.00 24.93 79 ASP A O 1
ATOM 646 N N . PHE A 1 105 ? -21.509 43.976 -0.459 1.00 20.88 80 PHE A N 1
ATOM 647 C CA . PHE A 1 105 ? -20.107 44.084 -0.113 1.00 19.16 80 PHE A CA 1
ATOM 648 C C . PHE A 1 105 ? -19.298 42.871 -0.536 1.00 18.32 80 PHE A C 1
ATOM 649 O O . PHE A 1 105 ? -19.815 41.758 -0.708 1.00 17.64 80 PHE A O 1
ATOM 657 N N . GLU A 1 106 ? -18.018 43.115 -0.740 1.00 16.63 81 GLU A N 1
ATOM 658 C CA . GLU A 1 106 ? -17.026 42.077 -0.954 1.00 16.92 81 GLU A CA 1
ATOM 659 C C . GLU A 1 106 ? -16.343 41.746 0.367 1.00 14.82 81 GLU A C 1
ATOM 660 O O . GLU A 1 106 ? -16.397 42.542 1.310 1.00 14.16 81 GLU A O 1
ATOM 666 N N . VAL A 1 107 ? -15.684 40.590 0.409 1.00 14.18 82 VAL A N 1
ATOM 667 C CA . VAL A 1 107 ? -14.994 40.090 1.592 1.00 13.81 82 VAL A CA 1
ATOM 668 C C . VAL A 1 107 ? -13.587 39.645 1.266 1.00 13.39 82 VAL A C 1
ATOM 669 O O . VAL A 1 107 ? -13.367 38.861 0.330 1.00 13.79 82 VAL A O 1
ATOM 673 N N . TYR A 1 108 ? -12.620 40.166 2.024 1.00 12.33 83 TYR A N 1
ATOM 674 C CA . TYR A 1 108 ? -11.233 39.786 1.884 1.00 11.92 83 TYR A CA 1
ATOM 675 C C . TYR A 1 108 ? -10.632 39.394 3.205 1.00 11.43 83 TYR A C 1
ATOM 676 O O . TYR A 1 108 ? -11.037 39.912 4.260 1.00 11.70 83 TYR A O 1
ATOM 685 N N . VAL A 1 109 ? -9.642 38.514 3.140 1.00 11.83 84 VAL A N 1
ATOM 686 C CA . VAL A 1 109 ? -8.854 38.155 4.299 1.00 12.46 84 VAL A CA 1
ATOM 687 C C . VAL A 1 109 ? -7.396 38.461 3.956 1.00 13.21 84 VAL A C 1
ATOM 688 O O . VAL A 1 109 ? -6.876 37.975 2.949 1.00 13.97 84 VAL A O 1
ATOM 692 N N . HIS A 1 110 ? -6.763 39.313 4.763 1.00 12.81 85 HIS A N 1
ATOM 693 C CA . HIS A 1 110 ? -5.342 39.586 4.672 1.00 12.69 85 HIS A CA 1
ATOM 694 C C . HIS A 1 110 ? -4.691 38.776 5.775 1.00 13.15 85 HIS A C 1
ATOM 695 O O . HIS A 1 110 ? -5.117 38.864 6.938 1.00 13.18 85 HIS A O 1
ATOM 702 N N . THR A 1 111 ? -3.711 37.956 5.439 1.00 13.26 86 THR A N 1
ATOM 703 C CA . THR A 1 111 ? -3.090 37.103 6.448 1.00 14.66 86 THR A CA 1
ATOM 704 C C . THR A 1 111 ? -1.886 37.788 7.106 1.00 15.63 86 THR A C 1
ATOM 705 O O . THR A 1 111 ? -1.384 38.814 6.603 1.00 15.72 86 THR A O 1
ATOM 709 N N . LEU A 1 112 ? -1.423 37.202 8.210 1.00 16.49 87 LEU A N 1
ATOM 710 C CA . LEU A 1 112 ? -0.229 37.680 8.922 1.00 18.43 87 LEU A CA 1
ATOM 711 C C . LEU A 1 112 ? 0.987 37.768 8.034 1.00 19.57 87 LEU A C 1
ATOM 712 O O . LEU A 1 112 ? 1.903 38.537 8.336 1.00 21.16 87 LEU A O 1
ATOM 717 N N . ASN A 1 113 ? 1.015 36.950 6.988 1.00 19.42 88 ASN A N 1
ATOM 718 C CA . ASN A 1 113 ? 2.149 36.909 6.059 1.00 19.90 88 ASN A CA 1
ATOM 719 C C . ASN A 1 113 ? 1.947 37.786 4.828 1.00 19.94 88 ASN A C 1
ATOM 720 O O . ASN A 1 113 ? 2.764 37.758 3.895 1.00 21.13 88 ASN A O 1
ATOM 725 N N . GLY A 1 114 ? 0.866 38.562 4.826 1.00 18.63 89 GLY A N 1
ATOM 726 C CA . GLY A 1 114 ? 0.590 39.545 3.778 1.00 18.25 89 GLY A CA 1
ATOM 727 C C . GLY A 1 114 ? -0.153 39.050 2.551 1.00 18.33 89 GLY A C 1
ATOM 728 O O . GLY A 1 114 ? -0.340 39.802 1.579 1.00 18.08 89 GLY A O 1
ATOM 729 N N . GLU A 1 115 ? -0.599 37.793 2.584 1.00 17.07 90 GLU A N 1
ATOM 730 C CA . GLU A 1 115 ? -1.355 37.240 1.464 1.00 17.12 90 GLU A CA 1
ATOM 731 C C . GLU A 1 115 ? -2.777 37.794 1.479 1.00 15.55 90 GLU A C 1
ATOM 732 O O . GLU A 1 115 ? -3.300 38.127 2.551 1.00 15.05 90 GLU A O 1
ATOM 738 N N . ILE A 1 116 ? -3.389 37.894 0.306 1.00 14.74 91 ILE A N 1
ATOM 739 C CA . ILE A 1 116 ? -4.726 38.417 0.140 1.00 13.82 91 ILE A CA 1
ATOM 740 C C . ILE A 1 116 ? -5.620 37.288 -0.385 1.00 13.79 91 ILE A C 1
ATOM 741 O O . ILE A 1 116 ? -5.342 36.718 -1.445 1.00 13.94 91 ILE A O 1
ATOM 746 N N . ILE A 1 117 ? -6.670 36.966 0.367 1.00 13.23 92 ILE A N 1
ATOM 747 C CA . ILE A 1 117 ? -7.658 35.977 -0.041 1.00 13.05 92 ILE A CA 1
ATOM 748 C C . ILE A 1 117 ? -8.983 36.672 -0.284 1.00 13.74 92 ILE A C 1
ATOM 749 O O . ILE A 1 117 ? -9.481 37.432 0.561 1.00 14.01 92 ILE A O 1
ATOM 754 N N . TRP A 1 118 ? -9.559 36.436 -1.454 1.00 13.98 93 TRP A N 1
ATOM 755 C CA . TRP A 1 118 ? -10.873 36.941 -1.774 1.00 14.43 93 TRP A CA 1
ATOM 756 C C . TRP A 1 118 ? -11.892 35.822 -1.508 1.00 14.25 93 TRP A C 1
ATOM 757 O O . TRP A 1 118 ? -11.658 34.675 -1.919 1.00 13.94 93 TRP A O 1
ATOM 768 N N . VAL A 1 119 ? -12.982 36.164 -0.824 1.00 13.38 94 VAL A N 1
ATOM 769 C CA . VAL A 1 119 ? -14.074 35.231 -0.536 1.00 13.42 94 VAL A CA 1
ATOM 770 C C . VAL A 1 119 ? -15.329 35.730 -1.235 1.00 13.75 94 VAL A C 1
ATOM 771 O O . VAL A 1 119 ? -15.844 36.789 -0.900 1.00 15.24 94 VAL A O 1
ATOM 775 N N . ASN A 1 120 ? -15.812 34.976 -2.232 1.00 13.90 95 ASN A N 1
ATOM 776 C CA . ASN A 1 120 ? -17.054 35.292 -2.904 1.00 14.57 95 ASN A CA 1
ATOM 777 C C . ASN A 1 120 ? -18.160 35.482 -1.876 1.00 15.20 95 ASN A C 1
ATOM 778 O O . ASN A 1 120 ? -18.302 34.688 -0.948 1.00 15.05 95 AS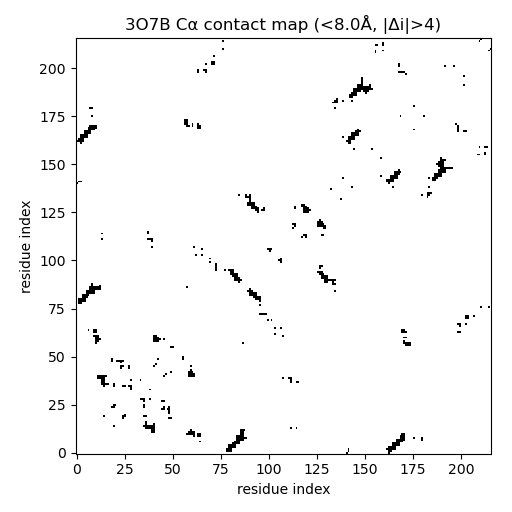N A O 1
ATOM 783 N N . ARG A 1 121 ? -18.930 36.549 -2.039 1.00 16.27 96 ARG A N 1
ATOM 784 C CA . ARG A 1 121 ? -19.985 36.879 -1.111 1.00 17.57 96 ARG A CA 1
ATOM 785 C C . ARG A 1 121 ? -20.970 35.727 -0.963 1.00 17.72 96 ARG A C 1
ATOM 786 O O . ARG A 1 121 ? -21.586 35.577 0.088 1.00 19.45 96 ARG A O 1
ATOM 794 N N . GLU A 1 122 ? -21.095 34.900 -1.998 1.00 18.64 97 GLU A N 1
ATOM 795 C CA . GLU A 1 122 ? -22.051 33.799 -1.974 1.00 19.76 97 GLU A CA 1
ATOM 796 C C . GLU A 1 122 ? -21.510 32.473 -1.402 1.00 19.05 97 GLU A C 1
ATOM 797 O O . GLU A 1 122 ? -22.230 31.476 -1.306 1.00 19.82 97 GLU A O 1
ATOM 803 N N . THR A 1 123 ? -20.255 32.468 -0.964 1.00 17.33 98 THR A N 1
ATOM 804 C CA . THR A 1 123 ? -19.639 31.265 -0.408 1.00 17.34 98 THR A CA 1
ATOM 805 C C . THR A 1 123 ? -20.278 30.856 0.926 1.00 17.40 98 THR A C 1
ATOM 806 O O . THR A 1 123 ? -20.467 31.693 1.817 1.00 17.34 98 THR A O 1
ATOM 810 N N . ARG A 1 124 ? -20.617 29.569 1.062 1.00 17.56 99 ARG A N 1
ATOM 811 C CA . ARG A 1 124 ? -21.055 29.002 2.334 1.00 17.95 99 ARG A CA 1
ATOM 812 C C . ARG A 1 124 ? -19.872 28.288 2.946 1.00 17.37 99 ARG A C 1
ATOM 813 O O . ARG A 1 124 ? -19.495 27.199 2.498 1.00 19.20 99 ARG A O 1
ATOM 821 N N . LEU A 1 125 ? -19.262 28.888 3.956 1.00 15.65 100 LEU A N 1
ATOM 822 C CA . LEU A 1 125 ? -18.103 28.271 4.586 1.00 15.88 100 LEU A CA 1
ATOM 823 C C . LEU A 1 125 ? -18.560 27.178 5.535 1.00 15.57 100 LEU A C 1
ATOM 824 O O . LEU A 1 125 ? -19.655 27.298 6.099 1.00 16.12 100 LEU A O 1
ATOM 829 N N . PRO A 1 126 ? -17.717 26.151 5.749 1.00 15.24 101 PRO A N 1
ATOM 830 C CA . PRO A 1 126 ? -18.068 25.130 6.757 1.00 15.58 101 PRO A CA 1
ATOM 831 C C . PRO A 1 126 ? -18.216 25.776 8.130 1.00 15.36 101 PRO A C 1
ATOM 832 O O . PRO A 1 126 ? -17.362 26.557 8.568 1.00 15.06 101 PRO A O 1
ATOM 836 N N . ARG A 1 127 ? -19.296 25.429 8.813 1.00 14.84 102 ARG A N 1
ATOM 837 C CA . ARG A 1 127 ? -19.560 25.942 10.150 1.00 14.61 102 ARG A CA 1
ATOM 838 C C . ARG A 1 127 ? -18.771 25.194 11.217 1.00 13.92 102 ARG A C 1
ATOM 839 O O . ARG A 1 127 ? -18.476 25.753 12.278 1.00 14.87 102 ARG A O 1
ATOM 847 N N . ASN A 1 128 ? -18.409 23.950 10.913 1.00 13.46 103 ASN A N 1
ATOM 848 C CA . ASN A 1 128 ? -17.585 23.158 11.795 1.00 13.19 103 ASN A CA 1
ATOM 849 C C . ASN A 1 128 ? -16.139 23.580 11.588 1.00 12.97 103 ASN A C 1
ATOM 850 O O . ASN A 1 128 ? -15.636 23.585 10.456 1.00 13.68 103 ASN A O 1
ATOM 855 N N . TYR A 1 129 ? -15.474 23.885 12.699 1.00 12.36 104 TYR A N 1
ATOM 856 C CA . TYR A 1 129 ? -14.095 24.380 12.685 1.00 12.50 104 TYR A CA 1
ATOM 857 C C . TYR A 1 129 ? -13.125 23.422 12.005 1.00 13.05 104 TYR A C 1
ATOM 858 O O . TYR A 1 129 ? -12.241 23.856 11.240 1.00 12.37 104 TYR A O 1
ATOM 867 N N . ASN A 1 130 ? -13.247 22.123 12.268 1.00 12.32 105 ASN A N 1
ATOM 868 C CA . ASN A 1 130 ? -12.297 21.168 11.697 1.00 13.54 105 ASN A CA 1
ATOM 869 C C . ASN A 1 130 ? -12.458 21.085 10.188 1.00 14.07 105 ASN A C 1
ATOM 870 O O . ASN A 1 130 ? -11.455 20.988 9.464 1.00 14.06 105 ASN A O 1
ATOM 875 N N . ARG A 1 131 ? -13.696 21.190 9.714 1.00 13.57 106 ARG A N 1
ATOM 876 C CA . ARG A 1 131 ? -13.966 21.221 8.281 1.00 14.52 106 ARG A CA 1
ATOM 877 C C . ARG A 1 131 ? -13.459 22.535 7.669 1.00 13.79 106 ARG A C 1
ATOM 878 O O . ARG A 1 131 ? -12.933 22.536 6.550 1.00 13.88 106 ARG A O 1
ATOM 886 N N . PHE A 1 132 ? -13.575 23.638 8.405 1.00 13.39 107 PHE A N 1
ATOM 887 C CA . PHE A 1 132 ? -12.998 24.897 7.936 1.00 13.32 107 PHE A CA 1
ATOM 888 C C . PHE A 1 132 ? -11.479 24.789 7.782 1.00 13.10 107 PHE A C 1
ATOM 889 O O . PHE A 1 132 ? -10.911 25.237 6.760 1.00 12.95 107 PHE A O 1
ATOM 897 N N . VAL A 1 133 ? -10.823 24.213 8.778 1.00 13.11 108 VAL A N 1
ATOM 898 C CA . VAL A 1 133 ? -9.381 24.043 8.722 1.00 14.25 108 VAL A CA 1
ATOM 899 C C . VAL A 1 133 ? -9.002 23.227 7.484 1.00 14.05 108 VAL A C 1
ATOM 900 O O . VAL A 1 133 ? -8.070 23.590 6.764 1.00 14.03 108 VAL A O 1
ATOM 904 N N . GLY A 1 134 ? -9.728 22.155 7.200 1.00 13.65 109 GLY A N 1
ATOM 905 C CA . GLY A 1 134 ? -9.425 21.345 6.025 1.00 14.53 109 GLY A CA 1
ATOM 906 C C . GLY A 1 134 ? -9.602 22.124 4.743 1.00 13.97 109 GLY A C 1
ATOM 907 O O . GLY A 1 134 ? -8.807 21.977 3.797 1.00 15.40 109 GLY A O 1
ATOM 908 N N . LEU A 1 135 ? -10.621 22.966 4.688 1.00 13.57 110 LEU A N 1
ATOM 909 C CA . LEU A 1 135 ? -10.862 23.781 3.498 1.00 13.11 110 LEU A CA 1
ATOM 910 C C . LEU A 1 135 ? -9.743 24.820 3.319 1.00 13.99 110 LEU A C 1
ATOM 911 O O . LEU A 1 135 ? -9.275 25.059 2.204 1.00 13.85 110 LEU A O 1
ATOM 916 N N . MET A 1 136 ? -9.287 25.410 4.414 1.00 13.56 111 MET A N 1
ATOM 917 C CA . MET A 1 136 ? -8.160 26.346 4.345 1.00 13.98 111 MET A CA 1
ATOM 918 C C . MET A 1 136 ? -6.884 25.658 3.905 1.00 13.28 111 MET A C 1
ATOM 919 O O . MET A 1 136 ? -6.125 26.220 3.100 1.00 13.86 111 MET A O 1
ATOM 924 N N . GLU A 1 137 ? -6.641 24.446 4.389 1.00 13.87 112 GLU A N 1
ATOM 925 C CA . GLU A 1 137 ? -5.487 23.661 3.904 1.00 14.05 112 GLU A CA 1
ATOM 926 C C . GLU A 1 137 ? -5.570 23.428 2.398 1.00 14.54 112 GLU A C 1
ATOM 927 O O . GLU A 1 137 ? -4.566 23.585 1.668 1.00 15.07 112 GLU A O 1
ATOM 933 N N . LYS A 1 138 ? -6.755 23.075 1.917 1.00 13.70 113 LYS A N 1
ATOM 934 C CA . LYS A 1 138 ? -6.951 22.881 0.486 1.00 14.46 113 LYS A CA 1
ATOM 935 C C . LYS A 1 138 ? -6.727 24.188 -0.284 1.00 14.70 113 LYS A C 1
ATOM 936 O O . LYS A 1 138 ? -6.100 24.194 -1.348 1.00 15.71 113 LYS A O 1
ATOM 942 N N . LEU A 1 139 ? -7.230 25.297 0.242 1.00 14.45 114 LEU A N 1
ATOM 943 C CA . LEU A 1 139 ? -7.018 26.595 -0.372 1.00 14.78 114 LEU A CA 1
ATOM 944 C C . LEU A 1 139 ? -5.523 26.924 -0.498 1.00 14.99 114 LEU A C 1
ATOM 945 O O . LEU A 1 139 ? -5.070 27.378 -1.561 1.00 14.93 114 LEU A O 1
ATOM 950 N N . PHE A 1 140 ? -4.743 26.678 0.551 1.00 15.25 115 PHE A N 1
ATOM 951 C CA . PHE A 1 140 ? -3.306 26.981 0.487 1.00 17.15 115 PHE A CA 1
ATOM 952 C C . PHE A 1 140 ? -2.581 26.098 -0.531 1.00 18.15 115 PHE A C 1
ATOM 953 O O . PHE A 1 140 ? -1.599 26.533 -1.150 1.00 19.35 115 PHE A O 1
ATOM 961 N N . GLU A 1 141 ? -3.077 24.879 -0.714 1.00 18.27 116 GLU A N 1
ATOM 962 C CA . GLU A 1 141 ? -2.502 23.922 -1.657 1.00 19.18 116 GLU A CA 1
ATOM 963 C C . GLU A 1 141 ? -2.882 24.224 -3.103 1.00 19.39 116 GLU A C 1
ATOM 964 O O . GLU A 1 141 ? -2.010 24.276 -3.978 1.00 20.88 116 GLU A O 1
ATOM 970 N N . GLU A 1 142 ? -4.176 24.410 -3.354 1.00 18.58 117 GLU A N 1
ATOM 971 C CA . GLU A 1 142 ? -4.730 24.550 -4.705 1.00 18.73 117 GLU A CA 1
ATOM 972 C C . GLU A 1 142 ? -4.858 25.998 -5.169 1.00 18.35 117 GLU A C 1
ATOM 973 O O . GLU A 1 142 ? -5.007 26.259 -6.365 1.00 18.16 117 GLU A O 1
ATOM 979 N N . ARG A 1 143 ? -4.817 26.930 -4.209 1.00 17.46 118 ARG A N 1
ATOM 980 C CA . ARG A 1 143 ? -4.827 28.406 -4.445 1.00 17.27 118 ARG A CA 1
ATOM 981 C C . ARG A 1 143 ? -6.190 28.979 -4.800 1.00 16.38 118 ARG A C 1
ATOM 982 O O . ARG A 1 143 ? -6.380 30.194 -4.822 1.00 16.64 118 ARG A O 1
ATOM 990 N N A ARG A 1 144 ? -7.149 28.102 -5.093 0.50 16.53 119 ARG A N 1
ATOM 991 N N B ARG A 1 144 ? -7.139 28.087 -5.056 0.50 16.60 119 ARG A N 1
ATOM 992 C CA A ARG A 1 144 ? -8.516 28.521 -5.365 0.50 16.57 119 ARG A CA 1
ATOM 993 C CA B ARG A 1 144 ? -8.486 28.468 -5.383 0.50 16.89 119 ARG A CA 1
ATOM 994 C C A ARG A 1 144 ? -9.508 27.397 -5.113 0.50 16.30 119 ARG A C 1
ATOM 995 C C B ARG A 1 144 ? -9.427 27.391 -4.837 0.50 16.19 119 ARG A C 1
ATOM 996 O O A ARG A 1 144 ? -9.229 26.223 -5.400 0.50 16.93 119 ARG A O 1
ATOM 997 O O B ARG A 1 144 ? -9.015 26.241 -4.605 0.50 16.69 119 ARG A O 1
ATOM 1012 N N . ILE A 1 145 ? -10.675 27.793 -4.613 1.00 15.44 120 ILE A N 1
ATOM 1013 C CA . ILE A 1 145 ? -11.794 26.880 -4.334 1.00 14.51 120 ILE A CA 1
ATOM 1014 C C . ILE A 1 145 ? -12.902 27.305 -5.279 1.00 14.67 120 ILE A C 1
ATOM 1015 O O . ILE A 1 145 ? -13.223 28.489 -5.371 1.00 15.04 120 ILE A O 1
ATOM 1020 N N . THR A 1 146 ? -13.502 26.350 -6.007 1.00 14.32 121 THR A N 1
ATOM 1021 C CA . THR A 1 146 ? -14.456 26.704 -7.052 1.00 15.31 121 THR A CA 1
ATOM 1022 C C . THR A 1 146 ? -15.761 25.908 -6.983 1.00 14.44 121 THR A C 1
ATOM 1023 O O . THR A 1 146 ? -15.769 24.753 -6.492 1.00 15.39 121 THR A O 1
ATOM 1027 N N . ALA A 1 147 ? -16.823 26.533 -7.473 1.00 15.63 122 ALA A N 1
ATOM 1028 C CA . ALA A 1 147 ? -18.102 25.867 -7.735 1.00 16.68 122 ALA A CA 1
ATOM 1029 C C . ALA A 1 147 ? -18.168 25.750 -9.261 1.00 17.71 122 ALA A C 1
ATOM 1030 O O . ALA A 1 147 ? -18.706 26.616 -9.954 1.00 17.43 122 ALA A O 1
ATOM 1032 N N . GLY A 1 148 ? -17.591 24.675 -9.783 1.00 18.43 123 GLY A N 1
ATOM 1033 C CA . GLY A 1 148 ? -17.462 24.528 -11.232 1.00 20.28 123 GLY A CA 1
ATOM 1034 C C . GLY A 1 148 ? -16.630 25.683 -11.773 1.00 20.72 123 GLY A C 1
ATOM 1035 O O . GLY A 1 148 ? -15.493 25.875 -11.342 1.00 21.74 123 GLY A O 1
ATOM 1036 N N . ASP A 1 149 ? -17.216 26.450 -12.691 1.00 22.28 124 ASP A N 1
ATOM 1037 C CA . ASP A 1 149 ? -16.553 27.603 -13.316 1.00 23.51 124 ASP A CA 1
ATOM 1038 C C . ASP A 1 149 ? -16.499 28.856 -12.440 1.00 23.12 124 ASP A C 1
ATOM 1039 O O . ASP A 1 149 ? -15.814 29.817 -12.796 1.00 23.96 124 ASP A O 1
ATOM 1044 N N . THR A 1 150 ? -17.217 28.859 -11.320 1.00 20.67 125 THR A N 1
ATOM 1045 C CA . THR A 1 150 ? -17.313 30.034 -10.446 1.00 20.29 125 THR A CA 1
ATOM 1046 C C . THR A 1 150 ? -16.301 29.934 -9.306 1.00 18.90 125 THR A C 1
ATOM 1047 O O . THR A 1 150 ? -16.241 28.932 -8.608 1.00 18.43 125 THR A O 1
ATOM 1051 N N . THR A 1 151 ? -15.519 30.990 -9.102 1.00 17.17 126 THR A N 1
ATOM 1052 C CA . THR A 1 151 ? -14.576 31.026 -8.000 1.00 16.79 126 THR A CA 1
ATOM 1053 C C . THR A 1 151 ? -15.288 31.393 -6.705 1.00 15.86 126 THR A C 1
ATOM 1054 O O . THR A 1 151 ? -16.056 32.353 -6.653 1.00 15.48 126 THR A O 1
ATOM 1058 N N . LEU A 1 152 ? -15.065 30.576 -5.679 1.00 14.31 127 LEU A N 1
ATOM 1059 C CA . LEU A 1 152 ? -15.612 30.814 -4.342 1.00 14.33 127 LEU A CA 1
ATOM 1060 C C . LEU A 1 152 ? -14.599 31.477 -3.408 1.00 13.85 127 LEU A C 1
ATOM 1061 O O . LEU A 1 152 ? -14.955 32.384 -2.640 1.00 14.72 127 LEU A O 1
ATOM 1066 N N . ILE A 1 153 ? -13.356 31.010 -3.461 1.00 13.14 128 ILE A N 1
ATOM 1067 C CA . ILE A 1 153 ? -12.289 31.549 -2.622 1.00 13.81 128 ILE A CA 1
ATOM 1068 C C . ILE A 1 153 ? -11.011 31.464 -3.418 1.00 13.89 128 ILE A C 1
ATOM 1069 O O . ILE A 1 153 ? -10.757 30.454 -4.047 1.00 14.01 128 ILE A O 1
ATOM 1074 N N A GLU A 1 154 ? -10.199 32.525 -3.406 0.50 13.87 129 GLU A N 1
ATOM 1075 N N B GLU A 1 154 ? -10.215 32.530 -3.435 0.50 13.84 129 GLU A N 1
ATOM 1076 C CA A GLU A 1 154 ? -8.946 32.513 -4.169 0.50 14.90 129 GLU A CA 1
ATOM 1077 C CA B GLU A 1 154 ? -8.894 32.425 -4.051 0.50 14.80 129 GLU A CA 1
ATOM 1078 C C A GLU A 1 154 ? -7.914 33.500 -3.640 0.50 14.28 129 GLU A C 1
ATOM 1079 C C B GLU A 1 154 ? -7.907 33.435 -3.503 0.50 14.19 129 GLU A C 1
ATOM 1080 O O A GLU A 1 154 ? -8.281 34.619 -3.269 0.50 14.40 129 GLU A O 1
ATOM 1081 O O B GLU A 1 154 ? -8.284 34.471 -2.965 0.50 14.09 129 GLU A O 1
ATOM 1092 N N . PHE A 1 155 ? -6.640 33.095 -3.630 1.00 14.32 130 PHE A N 1
ATOM 1093 C CA . PHE A 1 155 ? -5.545 34.052 -3.388 1.00 15.35 130 PHE A CA 1
ATOM 1094 C C . PHE A 1 155 ? -5.472 35.016 -4.556 1.00 16.71 130 PHE A C 1
ATOM 1095 O O . PHE A 1 155 ? -5.597 34.606 -5.722 1.00 17.31 130 PHE A O 1
ATOM 1103 N N . LYS A 1 156 ? -5.268 36.298 -4.254 1.00 16.73 131 LYS A N 1
ATOM 1104 C CA . LYS A 1 156 ? -5.077 37.294 -5.309 1.00 17.93 131 LYS A CA 1
ATOM 1105 C C . LYS A 1 156 ? -3.634 37.784 -5.318 1.00 17.84 131 LYS A C 1
ATOM 1106 O O . LYS A 1 156 ? -3.048 38.002 -4.250 1.00 17.37 131 LYS A O 1
ATOM 1112 N N . ASP A 1 157 ? -3.072 37.994 -6.515 1.00 18.20 132 ASP A N 1
ATOM 1113 C CA . ASP A 1 157 ? -1.671 38.424 -6.641 1.00 19.56 132 ASP A CA 1
ATOM 1114 C C . ASP A 1 157 ? -1.556 39.942 -6.526 1.00 19.40 132 ASP A C 1
ATOM 1115 O O . ASP A 1 157 ? -1.028 40.634 -7.415 1.00 19.93 132 ASP A O 1
ATOM 1120 N N . VAL A 1 158 ? -2.088 40.460 -5.430 1.00 18.41 133 VAL A N 1
ATOM 1121 C CA . VAL A 1 158 ? -2.042 41.883 -5.118 1.00 17.98 133 VAL A CA 1
ATOM 1122 C C . VAL A 1 158 ? -1.730 42.026 -3.634 1.00 17.64 133 VAL A C 1
ATOM 1123 O O . VAL A 1 158 ? -1.624 41.033 -2.907 1.00 18.98 133 VAL A O 1
ATOM 1127 N N . GLY A 1 159 ? -1.572 43.264 -3.185 1.00 17.37 134 GLY A N 1
ATOM 1128 C CA . GLY A 1 159 ? -1.327 43.534 -1.784 1.00 17.00 134 GLY A CA 1
ATOM 1129 C C . GLY A 1 159 ? -2.522 44.202 -1.150 1.00 16.25 134 GLY A C 1
ATOM 1130 O O . GLY A 1 159 ? -3.491 44.571 -1.813 1.00 15.26 134 GLY A O 1
ATOM 1131 N N . LEU A 1 160 ? -2.415 44.375 0.162 1.00 15.97 135 LEU A N 1
ATOM 1132 C CA . LEU A 1 160 ? -3.426 45.063 0.923 1.00 16.20 135 LEU A CA 1
ATOM 1133 C C . LEU A 1 160 ? -3.754 46.439 0.341 1.00 16.05 135 LEU A C 1
ATOM 1134 O O . LEU A 1 160 ? -4.904 46.834 0.272 1.00 15.71 135 LEU A O 1
ATOM 1139 N N . ARG A 1 161 ? -2.722 47.159 -0.122 1.00 16.50 136 ARG A N 1
ATOM 1140 C CA . ARG A 1 161 ? -2.940 48.503 -0.666 1.00 17.78 136 ARG A CA 1
ATOM 1141 C C . ARG A 1 161 ? -3.894 48.490 -1.866 1.00 16.88 136 ARG A C 1
ATOM 1142 O O . ARG A 1 161 ? -4.619 49.440 -2.128 1.00 18.32 136 ARG A O 1
ATOM 1150 N N . ASP A 1 162 ? -3.913 47.379 -2.597 1.00 16.97 137 ASP A N 1
ATOM 1151 C CA . ASP A 1 162 ? -4.694 47.312 -3.806 1.00 17.29 137 ASP A CA 1
ATOM 1152 C C . ASP A 1 162 ? -6.171 47.029 -3.556 1.00 18.01 137 ASP A C 1
ATOM 1153 O O . ASP A 1 162 ? -7.024 47.497 -4.289 1.00 19.14 137 ASP A O 1
ATOM 1158 N N . ILE A 1 163 ? -6.484 46.292 -2.493 1.00 18.03 138 ILE A N 1
ATOM 1159 C CA . ILE A 1 163 ? -7.896 45.973 -2.269 1.00 19.03 138 ILE A CA 1
ATOM 1160 C C . ILE A 1 163 ? -8.676 47.101 -1.583 1.00 19.39 138 ILE A C 1
ATOM 1161 O O . ILE A 1 163 ? -9.906 47.120 -1.594 1.00 20.01 138 ILE A O 1
ATO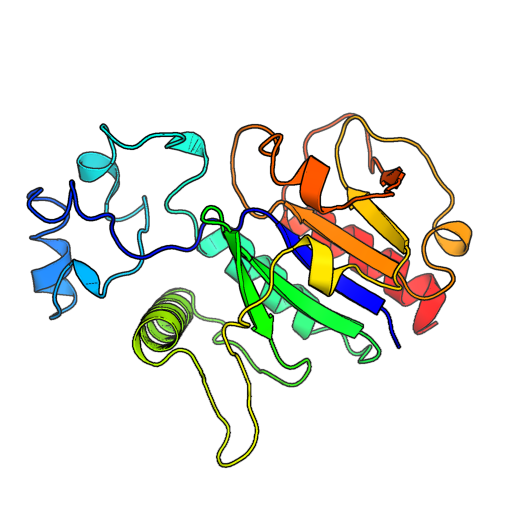M 1166 N N . VAL A 1 164 ? -7.948 48.063 -1.014 1.00 19.10 139 VAL A N 1
ATOM 1167 C CA . VAL A 1 164 ? -8.579 49.241 -0.426 1.00 19.61 139 VAL A CA 1
ATOM 1168 C C . VAL A 1 164 ? -8.608 50.458 -1.367 1.00 20.13 139 VAL A C 1
ATOM 1169 O O . VAL A 1 164 ? -9.118 51.519 -0.996 1.00 20.82 139 VAL A O 1
ATOM 1173 N N . ARG A 1 165 ? -8.072 50.302 -2.583 1.00 21.01 140 ARG A N 1
ATOM 1174 C CA . ARG A 1 165 ? -8.219 51.326 -3.633 1.00 22.12 140 ARG A CA 1
ATOM 1175 C C . ARG A 1 165 ? -9.679 51.674 -3.866 1.00 21.71 140 ARG A C 1
ATOM 1176 O O . ARG A 1 165 ? -10.513 50.780 -4.017 1.00 22.74 140 ARG A O 1
ATOM 1184 N N . GLY A 1 166 ? -9.991 52.964 -3.918 1.00 21.09 141 GLY A N 1
ATOM 1185 C CA . GLY A 1 166 ? -11.332 53.431 -4.271 1.00 20.63 141 GLY A CA 1
ATOM 1186 C C . GLY A 1 166 ? -12.385 53.309 -3.188 1.00 20.24 141 GLY A C 1
ATOM 1187 O O . GLY A 1 166 ? -13.567 53.549 -3.428 1.00 20.96 141 GLY A O 1
ATOM 1188 N N . ARG A 1 167 ? -11.942 52.965 -1.979 1.00 19.74 142 ARG A N 1
ATOM 1189 C CA . ARG A 1 167 ? -12.849 52.816 -0.854 1.00 18.92 142 ARG A CA 1
ATOM 1190 C C . ARG A 1 167 ? -12.308 53.629 0.314 1.00 18.21 142 ARG A C 1
ATOM 1191 O O . ARG A 1 167 ? -11.104 53.706 0.480 1.00 17.63 142 ARG A O 1
ATOM 1199 N N . ASP A 1 168 ? -13.204 54.188 1.124 1.00 17.92 143 ASP A N 1
ATOM 1200 C CA . ASP A 1 168 ? -12.844 54.901 2.369 1.00 18.51 143 ASP A CA 1
ATOM 1201 C C . ASP A 1 168 ? -12.480 53.869 3.444 1.00 17.07 143 ASP A C 1
ATOM 1202 O O . ASP A 1 168 ? -13.362 53.130 3.914 1.00 16.87 143 ASP A O 1
ATOM 1207 N N . VAL A 1 169 ? -11.217 53.813 3.839 1.00 15.91 144 VAL A N 1
ATOM 1208 C CA . VAL A 1 169 ? -10.765 52.833 4.816 1.00 14.83 144 VAL A CA 1
ATOM 1209 C C . VAL A 1 169 ? -11.163 53.234 6.220 1.00 14.59 144 VAL A C 1
ATOM 1210 O O . VAL A 1 169 ? -10.824 54.349 6.688 1.00 14.72 144 VAL A O 1
ATOM 1214 N N . LEU A 1 170 ? -11.869 52.339 6.911 1.00 14.50 145 LEU A N 1
ATOM 1215 C CA . LEU A 1 170 ? -12.243 52.528 8.310 1.00 14.96 145 LEU A CA 1
ATOM 1216 C C . LEU A 1 170 ? -11.540 51.453 9.107 1.00 15.28 145 LEU A C 1
ATOM 1217 O O . LEU A 1 170 ? -11.854 50.262 8.949 1.00 15.39 145 LEU A O 1
ATOM 1222 N N . LEU A 1 171 ? -10.538 51.829 9.895 1.00 14.39 146 LEU A N 1
ATOM 1223 C CA . LEU A 1 171 ? -9.766 50.883 10.683 1.00 14.86 146 LEU A CA 1
ATOM 1224 C C . LEU A 1 171 ? -10.309 50.890 12.099 1.00 15.61 146 LEU A C 1
ATOM 1225 O O . LEU A 1 171 ? -10.280 51.912 12.791 1.00 15.77 146 LEU A O 1
ATOM 1230 N N . PHE A 1 172 ? -10.831 49.751 12.527 1.00 15.48 147 PHE A N 1
ATOM 1231 C CA . PHE A 1 172 ? -11.369 49.658 13.875 1.00 16.32 147 PHE A CA 1
ATOM 1232 C C . PHE A 1 172 ? -10.248 49.336 14.847 1.00 17.39 147 PHE A C 1
ATOM 1233 O O . PHE A 1 172 ? -9.566 48.324 14.720 1.00 17.40 147 PHE A O 1
ATOM 1241 N N . ARG A 1 173 ? -10.002 50.267 15.776 1.00 19.51 148 ARG A N 1
ATOM 1242 C CA . ARG A 1 173 ? -9.025 50.061 16.850 1.00 22.23 148 ARG A CA 1
ATOM 1243 C C . ARG A 1 173 ? -9.496 50.827 18.072 1.00 22.87 148 ARG A C 1
ATOM 1244 O O . ARG A 1 173 ? -10.113 51.886 17.950 1.00 22.82 148 ARG A O 1
ATOM 1252 N N . GLU A 1 174 ? -9.154 50.289 19.238 1.00 24.35 149 GLU A N 1
ATOM 1253 C CA . GLU A 1 174 ? -9.504 50.883 20.519 1.00 26.30 149 GLU A CA 1
ATOM 1254 C C . GLU A 1 174 ? -9.070 52.345 20.641 1.00 27.47 149 GLU A C 1
ATOM 1255 O O . GLU A 1 174 ? -9.825 53.160 21.161 1.00 27.79 149 GLU A O 1
ATOM 1261 N N . LYS A 1 175 ? -7.884 52.674 20.130 1.00 28.54 150 LYS A N 1
ATOM 1262 C CA . LYS A 1 175 ? -7.332 54.034 20.271 1.00 30.13 150 LYS A CA 1
ATOM 1263 C C . LYS A 1 175 ? -7.917 55.052 19.286 1.00 30.11 150 LYS A C 1
ATOM 1264 O O . LYS A 1 175 ? -7.550 56.234 19.307 1.00 30.36 150 LYS A O 1
ATOM 1270 N N . GLY A 1 176 ? -8.822 54.595 18.425 1.00 29.92 151 GLY A N 1
ATOM 1271 C CA . GLY A 1 176 ? -9.443 55.448 17.421 1.00 30.10 151 GLY A CA 1
ATOM 1272 C C . GLY A 1 176 ? -10.461 56.435 17.953 1.00 30.26 151 GLY A C 1
ATOM 1273 O O . GLY A 1 176 ? -10.633 56.589 19.170 1.00 29.95 151 GLY A O 1
ATOM 1274 N N . GLY A 1 177 ? -11.152 57.093 17.032 1.00 30.91 152 GLY A N 1
ATOM 1275 C CA . GLY A 1 177 ? -12.054 58.185 17.375 1.00 31.90 152 GLY A CA 1
ATOM 1276 C C . GLY A 1 177 ? -13.525 57.823 17.414 1.00 33.07 152 GLY A C 1
ATOM 1277 O O . GLY A 1 177 ? -13.920 56.694 17.097 1.00 31.92 152 GLY A O 1
ATOM 1278 N N . ARG A 1 178 ? -14.335 58.806 17.800 1.00 34.42 153 ARG A N 1
ATOM 1279 C CA . ARG A 1 178 ? -15.774 58.637 17.942 1.00 36.00 153 ARG A CA 1
ATOM 1280 C C . ARG A 1 178 ? -16.491 59.316 16.785 1.00 36.71 153 ARG A C 1
ATOM 1281 O O . ARG A 1 178 ? -16.334 60.529 16.559 1.00 36.74 153 ARG A O 1
ATOM 1289 N N . PHE A 1 179 ? -17.264 58.528 16.043 1.00 37.28 154 PHE A N 1
ATOM 1290 C CA . PHE A 1 179 ? -17.897 59.011 14.823 1.00 38.14 154 PHE A CA 1
ATOM 1291 C C . PHE A 1 179 ? -19.335 58.514 14.700 1.00 38.89 154 PHE A C 1
ATOM 1292 O O . PHE A 1 179 ? -19.693 57.477 15.263 1.00 39.24 154 PHE A O 1
ATOM 1300 N N . GLU A 1 180 ? -20.147 59.266 13.960 1.00 39.81 155 GLU A N 1
ATOM 1301 C CA . GLU A 1 180 ? -21.510 58.868 13.612 1.00 40.96 155 GLU A CA 1
ATOM 1302 C C . GLU A 1 180 ? -21.458 57.865 12.455 1.00 40.92 155 GLU A C 1
ATOM 1303 O O . GLU A 1 180 ? -20.823 58.124 11.427 1.00 41.04 155 GLU A O 1
ATOM 1309 N N . PHE A 1 181 ? -22.125 56.724 12.622 1.00 41.38 156 PHE A N 1
ATOM 1310 C CA . PHE A 1 181 ? -22.059 55.649 11.627 1.00 41.59 156 PHE A CA 1
ATOM 1311 C C . PHE A 1 181 ? -22.728 55.991 10.298 1.00 41.74 156 PHE A C 1
ATOM 1312 O O . PHE A 1 181 ? -22.269 55.553 9.243 1.00 41.60 156 PHE A O 1
ATOM 1320 N N . SER A 1 182 ? -23.792 56.789 10.351 1.00 41.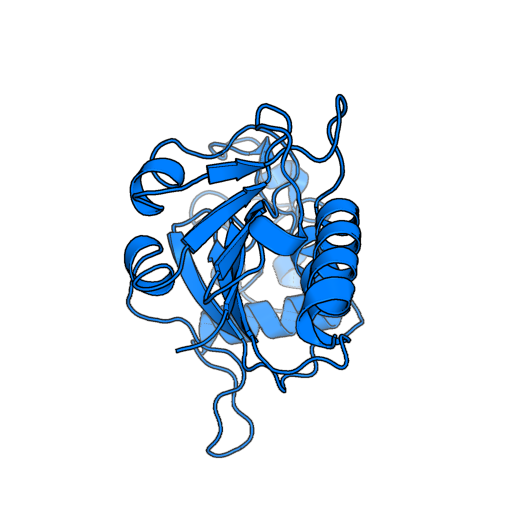97 157 SER A N 1
ATOM 1321 C CA . SER A 1 182 ? -24.469 57.251 9.142 1.00 42.24 157 SER A CA 1
ATOM 1322 C C . SER A 1 182 ? -23.530 58.083 8.272 1.00 42.52 157 SER A C 1
ATOM 1323 O O . SER A 1 182 ? -23.674 58.116 7.046 1.00 42.75 157 SER A O 1
ATOM 1326 N N . GLU A 1 183 ? -22.570 58.747 8.914 1.00 42.73 158 GLU A N 1
ATOM 1327 C CA . GLU A 1 183 ? -21.532 59.487 8.197 1.00 43.12 158 GLU A CA 1
ATOM 1328 C C . GLU A 1 183 ? -20.395 58.560 7.765 1.00 42.88 158 GLU A C 1
ATOM 1329 O O . GLU A 1 183 ? -19.902 58.664 6.637 1.00 43.01 158 GLU A O 1
ATOM 1335 N N . LEU A 1 184 ? -19.992 57.661 8.665 1.00 42.55 159 LEU A N 1
ATOM 1336 C CA . LEU A 1 184 ? -18.883 56.730 8.427 1.00 42.40 159 LEU A CA 1
ATOM 1337 C C . LEU A 1 184 ? -19.148 55.770 7.280 1.00 42.33 159 LEU A C 1
ATOM 1338 O O . LEU A 1 184 ? -18.297 55.570 6.412 1.00 42.00 159 LEU A O 1
ATOM 1343 N N . LEU A 1 185 ? -20.336 55.174 7.302 1.00 42.37 160 LEU A N 1
ATOM 1344 C CA . LEU A 1 185 ? -20.711 54.141 6.345 1.00 42.51 160 LEU A CA 1
ATOM 1345 C C . LEU A 1 185 ? -21.560 54.745 5.230 1.00 42.47 160 LEU A C 1
ATOM 1346 O O . LEU A 1 185 ? -22.608 54.207 4.865 1.00 42.94 160 LEU A O 1
ATOM 1351 N N . ASP A 1 186 ? -21.095 55.866 4.705 1.00 42.05 161 ASP A N 1
ATOM 1352 C CA . ASP A 1 186 ? -21.752 56.536 3.623 1.00 41.65 161 ASP A CA 1
ATOM 1353 C C . ASP A 1 186 ? -21.426 55.804 2.344 1.00 40.55 161 ASP A C 1
ATOM 1354 O O . ASP A 1 186 ? -22.050 54.812 2.075 1.00 41.05 161 ASP A O 1
ATOM 1359 N N . GLY A 1 187 ? -20.466 56.312 1.563 1.00 38.87 162 GLY A N 1
ATOM 1360 C CA . GLY A 1 187 ? -20.141 55.779 0.230 1.00 36.00 162 GLY A CA 1
ATOM 1361 C C . GLY A 1 187 ? -19.507 54.395 0.256 1.00 33.73 162 GLY A C 1
ATOM 1362 O O . GLY A 1 187 ? -19.830 53.572 1.112 1.00 34.05 162 GLY A O 1
ATOM 1363 N N . ASP A 1 188 ? -18.609 54.142 -0.694 1.00 31.33 163 ASP A N 1
ATOM 1364 C CA . ASP A 1 188 ? -17.860 52.886 -0.731 1.00 28.42 163 ASP A CA 1
ATOM 1365 C C . ASP A 1 188 ? -16.842 52.880 0.408 1.00 25.89 163 ASP A C 1
ATOM 1366 O O . ASP A 1 188 ? -15.935 53.713 0.420 1.00 25.14 163 ASP A O 1
ATOM 1371 N N . VAL A 1 189 ? -16.979 51.940 1.344 1.00 22.49 164 VAL A N 1
ATOM 1372 C CA . VAL A 1 189 ? -16.060 51.857 2.488 1.00 20.39 164 VAL A CA 1
ATOM 1373 C C . VAL A 1 189 ? -15.331 50.525 2.520 1.00 18.08 164 VAL A C 1
ATOM 1374 O O . VAL A 1 189 ? -15.821 49.550 1.955 1.00 18.92 164 VAL A O 1
ATOM 1378 N N . ALA A 1 190 ? -14.154 50.496 3.141 1.00 15.89 165 ALA A N 1
ATOM 1379 C CA . ALA A 1 190 ? -13.452 49.263 3.468 1.00 15.01 165 ALA A CA 1
ATOM 1380 C C . ALA A 1 190 ? -13.375 49.182 4.979 1.00 15.10 165 ALA A C 1
ATOM 1381 O O . ALA A 1 190 ? -12.635 49.932 5.628 1.00 14.58 165 ALA A O 1
ATOM 1383 N N . VAL A 1 191 ? -14.179 48.291 5.557 1.00 14.56 166 VAL A N 1
ATOM 1384 C CA . VAL A 1 191 ? -14.232 48.067 6.998 1.00 14.25 166 VAL A CA 1
ATOM 1385 C C . VAL A 1 191 ? -13.131 47.095 7.349 1.00 13.28 166 VAL A C 1
ATOM 1386 O O . VAL A 1 191 ? -13.153 45.963 6.867 1.00 13.90 166 VAL A O 1
ATOM 1390 N N . CYS A 1 192 ? -12.159 47.521 8.160 1.00 12.74 167 CYS A N 1
ATOM 1391 C CA . CYS A 1 192 ? -10.970 46.741 8.448 1.00 12.70 167 CYS A CA 1
ATOM 1392 C C . CYS A 1 192 ? -10.903 46.393 9.926 1.00 12.67 167 CYS A C 1
ATOM 1393 O O . CYS A 1 192 ? -10.904 47.285 10.800 1.00 12.83 167 CYS A O 1
ATOM 1396 N N . ILE A 1 193 ? -10.918 45.088 10.190 1.00 12.33 168 ILE A N 1
ATOM 1397 C CA . ILE A 1 193 ? -10.948 44.568 11.549 1.00 12.99 168 ILE A CA 1
ATOM 1398 C C . ILE A 1 193 ? -9.845 43.531 11.707 1.00 11.85 168 ILE A C 1
ATOM 1399 O O . ILE A 1 193 ? -9.718 42.606 10.879 1.00 11.72 168 ILE A O 1
ATOM 1404 N N . GLY A 1 194 ? -9.038 43.651 12.756 1.00 11.96 169 GLY A N 1
ATOM 1405 C CA . GLY A 1 194 ? -8.002 42.661 13.000 1.00 12.48 169 GLY A CA 1
ATOM 1406 C C . GLY A 1 194 ? -8.602 41.299 13.321 1.00 13.26 169 GLY A C 1
ATOM 1407 O O . GLY A 1 194 ? -9.669 41.228 13.995 1.00 13.69 169 GLY A O 1
ATOM 1408 N N . ALA A 1 195 ? -7.928 40.245 12.876 1.00 13.09 170 ALA A N 1
ATOM 1409 C CA . ALA A 1 195 ? -8.373 38.871 13.129 1.00 13.65 170 ALA A CA 1
ATOM 1410 C C . ALA A 1 195 ? -7.267 38.028 13.765 1.00 14.31 170 ALA A C 1
ATOM 1411 O O . ALA A 1 195 ? -7.032 36.891 13.375 1.00 14.82 170 ALA A O 1
ATOM 1413 N N . PHE A 1 196 ? -6.578 38.623 14.733 1.00 15.45 171 PHE A N 1
ATOM 1414 C CA . PHE A 1 196 ? -5.485 37.965 15.451 1.00 15.80 171 PHE A CA 1
ATOM 1415 C C . PHE A 1 196 ? -5.750 38.194 16.947 1.00 16.04 171 PHE A C 1
ATOM 1416 O O . PHE A 1 196 ? -6.466 39.114 17.311 1.00 16.36 171 PHE A O 1
ATOM 1424 N N . PRO A 1 197 ? -5.215 37.322 17.814 1.00 16.93 172 PRO A N 1
ATOM 1425 C CA . PRO A 1 197 ? -5.613 37.402 19.230 1.00 17.55 172 PRO A CA 1
ATOM 1426 C C . PRO A 1 197 ? -4.911 38.423 20.138 1.00 17.93 172 PRO A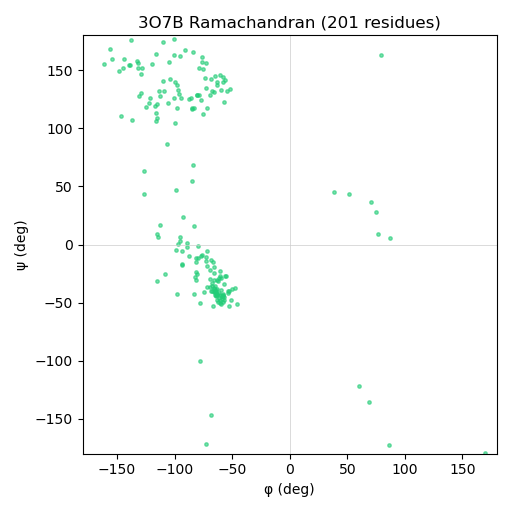 C 1
ATOM 1427 O O . PRO A 1 197 ? -5.497 38.864 21.132 1.00 18.45 172 PRO A O 1
ATOM 1431 N N . HIS A 1 198 ? -3.663 38.766 19.816 1.00 18.20 173 HIS A N 1
ATOM 1432 C CA . HIS A 1 198 ? -2.823 39.577 20.718 1.00 18.50 173 HIS A CA 1
ATOM 1433 C C . HIS A 1 198 ? -1.941 40.512 19.931 1.00 19.74 173 HIS A C 1
ATOM 1434 O O . HIS A 1 198 ? -1.650 40.261 18.764 1.00 19.60 173 HIS A O 1
ATOM 1441 N N . GLY A 1 199 ? -1.473 41.564 20.602 1.00 20.56 174 GLY A N 1
ATOM 1442 C CA . GLY A 1 199 ? -0.543 42.506 19.980 1.00 21.81 174 GLY A CA 1
ATOM 1443 C C . GLY A 1 199 ? -1.242 43.603 19.205 1.00 22.38 174 GLY A C 1
ATOM 1444 O O . GLY A 1 199 ? -2.457 43.758 19.253 1.00 23.63 174 GLY A O 1
ATOM 1445 N N . ASP A 1 200 ? -0.440 44.388 18.493 1.00 23.79 175 ASP A N 1
ATOM 1446 C CA . ASP A 1 200 ? -0.933 45.522 17.716 1.00 24.14 175 ASP A CA 1
ATOM 1447 C C . ASP A 1 200 ? -0.652 45.253 16.251 1.00 22.39 175 ASP A C 1
ATOM 1448 O O . ASP A 1 200 ? 0.154 44.394 15.938 1.00 22.58 175 ASP A O 1
ATOM 1453 N N . PHE A 1 201 ? -1.303 45.995 15.362 1.00 20.85 176 PHE A N 1
ATOM 1454 C CA . PHE A 1 201 ? -1.033 45.858 13.931 1.00 19.86 176 PHE A CA 1
ATOM 1455 C C . PHE A 1 201 ? 0.440 46.080 13.619 1.00 19.57 176 PHE A C 1
ATOM 1456 O O . PHE A 1 201 ? 1.083 46.944 14.223 1.00 20.06 176 PHE A O 1
ATOM 1464 N N . PHE A 1 202 ? 0.977 45.303 12.688 1.00 18.77 177 PHE A N 1
ATOM 1465 C CA . PHE A 1 202 ? 2.296 45.608 12.120 1.00 19.12 177 PHE A CA 1
ATOM 1466 C C . PHE A 1 202 ? 2.275 47.000 11.505 1.00 19.71 177 PHE A C 1
ATOM 1467 O O . PHE A 1 202 ? 1.287 47.436 10.908 1.00 19.02 177 PHE A O 1
ATOM 1475 N N . GLU A 1 203 ? 3.399 47.703 11.616 1.00 20.34 178 GLU A N 1
ATOM 1476 C CA . GLU A 1 203 ? 3.522 48.995 10.951 1.00 21.21 178 GLU A CA 1
ATOM 1477 C C . GLU A 1 203 ? 3.303 48.877 9.440 1.00 20.53 178 GLU A C 1
ATOM 1478 O O . GLU A 1 203 ? 2.662 49.753 8.838 1.00 20.13 178 GLU A O 1
ATOM 1484 N N A GLU A 1 204 ? 3.805 47.796 8.839 0.50 20.39 179 GLU A N 1
ATOM 1485 N N B GLU A 1 204 ? 3.800 47.794 8.843 0.50 20.35 179 GLU A N 1
ATOM 1486 C CA A GLU A 1 204 ? 3.607 47.556 7.410 0.50 20.59 179 GLU A CA 1
ATOM 1487 C CA B GLU A 1 204 ? 3.611 47.554 7.415 0.50 20.33 179 GLU A CA 1
ATOM 1488 C C A GLU A 1 204 ? 2.125 47.524 7.025 0.50 19.32 179 GLU A C 1
ATOM 1489 C C B GLU A 1 204 ? 2.132 47.503 7.014 0.50 19.26 179 GLU A C 1
ATOM 1490 O O A GLU A 1 204 ? 1.730 48.099 6.018 0.50 19.06 179 GLU A O 1
ATOM 1491 O O B GLU A 1 204 ? 1.746 48.047 5.989 0.50 18.96 179 GLU A O 1
ATOM 1502 N N . THR A 1 205 ? 1.311 46.847 7.834 1.00 18.63 180 THR A N 1
ATOM 1503 C CA . THR A 1 205 ? -0.125 46.772 7.579 1.00 17.76 180 THR A CA 1
ATOM 1504 C C . THR A 1 205 ? -0.751 48.163 7.534 1.00 16.63 180 THR A C 1
ATOM 1505 O O . THR A 1 205 ? -1.494 48.498 6.611 1.00 16.09 180 THR A O 1
ATOM 1509 N N . LEU A 1 206 ? -0.416 48.989 8.522 1.00 16.75 181 LEU A N 1
ATOM 1510 C CA . LEU A 1 206 ? -0.952 50.345 8.563 1.00 16.86 181 LEU A CA 1
ATOM 1511 C C . LEU A 1 206 ? -0.492 51.191 7.372 1.00 16.61 181 LEU A C 1
ATOM 1512 O O . LEU A 1 206 ? -1.276 51.954 6.818 1.00 15.92 181 LEU A O 1
ATOM 1517 N N . ARG A 1 207 ? 0.771 51.032 6.978 1.00 17.21 182 ARG A N 1
ATOM 1518 C CA . ARG A 1 207 ? 1.255 51.730 5.786 1.00 18.29 182 ARG A CA 1
ATOM 1519 C C . ARG A 1 207 ? 0.490 51.321 4.526 1.00 18.11 182 ARG A C 1
ATOM 1520 O O . ARG A 1 207 ? 0.135 52.157 3.701 1.00 18.56 182 ARG A O 1
ATOM 1528 N N . GLU A 1 208 ? 0.206 50.026 4.388 1.00 17.15 183 GLU A N 1
ATOM 1529 C CA . GLU A 1 208 ? -0.559 49.548 3.236 1.00 17.06 183 GLU A CA 1
ATOM 1530 C C . GLU A 1 208 ? -1.966 50.136 3.116 1.00 16.24 183 GLU A C 1
ATOM 1531 O O . GLU A 1 208 ? -2.518 50.195 2.028 1.00 15.52 183 GLU A O 1
ATOM 1537 N N . LEU A 1 209 ? -2.566 50.535 4.240 1.00 15.35 184 LEU A N 1
ATOM 1538 C CA . LEU A 1 209 ? -3.925 51.031 4.197 1.00 15.36 184 LEU A CA 1
ATOM 1539 C C . LEU A 1 209 ? -4.066 52.391 3.498 1.00 15.23 184 LEU A C 1
ATOM 1540 O O . LEU A 1 209 ? -5.152 52.763 3.051 1.00 15.79 184 LEU A O 1
ATOM 1545 N N . GLY A 1 210 ? -2.956 53.139 3.433 1.00 15.37 185 GLY A N 1
ATOM 1546 C CA . GLY A 1 210 ? -2.998 54.490 2.844 1.00 15.84 185 GLY A CA 1
ATOM 1547 C C . GLY A 1 210 ? -3.790 55.432 3.730 1.00 15.49 185 GLY A C 1
ATOM 1548 O O . GLY A 1 210 ? -3.619 55.426 4.947 1.00 16.29 185 GLY A O 1
ATOM 1549 N N . GLU A 1 211 ? -4.660 56.229 3.127 1.00 14.96 186 GLU A N 1
ATOM 1550 C CA . GLU A 1 211 ? -5.546 57.116 3.881 1.00 15.87 186 GLU A CA 1
ATOM 1551 C C . GLU A 1 211 ? -6.510 56.243 4.675 1.00 15.44 186 GLU A C 1
ATOM 1552 O O . GLU A 1 211 ? -7.101 55.319 4.118 1.00 16.16 186 GLU A O 1
ATOM 1558 N N . PHE A 1 212 ? -6.669 56.526 5.958 1.00 14.50 187 PHE A N 1
ATOM 1559 C CA . PHE A 1 212 ? -7.675 55.825 6.749 1.00 14.44 187 PHE A CA 1
ATOM 1560 C C . PHE A 1 212 ? -8.137 56.629 7.934 1.00 15.19 187 PHE A C 1
ATOM 1561 O O . PHE A 1 212 ? -7.457 57.567 8.380 1.00 14.83 187 PHE A O 1
ATOM 1569 N N . LYS A 1 213 ? -9.308 56.259 8.436 1.00 14.99 188 LYS A N 1
ATOM 1570 C CA . LYS A 1 213 ? -9.874 56.841 9.649 1.00 16.51 188 LYS A CA 1
ATOM 1571 C C . LYS A 1 213 ? -9.908 55.744 10.695 1.00 17.62 188 LYS A C 1
ATOM 1572 O O . LYS A 1 213 ? -10.368 54.636 10.399 1.00 17.22 188 LYS A O 1
ATOM 1578 N N . GLU A 1 214 ? -9.433 56.040 11.898 1.00 17.92 189 GLU A N 1
ATOM 1579 C CA . GLU A 1 214 ? -9.428 55.063 12.991 1.00 19.53 189 GLU A CA 1
ATOM 1580 C C . GLU A 1 214 ? -10.662 55.248 13.831 1.00 20.33 189 GLU A C 1
ATOM 1581 O O . GLU A 1 214 ? -10.931 56.354 14.321 1.00 21.02 189 GLU A O 1
ATOM 1587 N N . VAL A 1 215 ? -11.400 54.152 14.014 1.00 19.53 190 VAL A N 1
ATOM 1588 C CA . VAL A 1 215 ? -12.703 54.204 14.680 1.00 20.02 190 VAL A CA 1
ATOM 1589 C C . VAL A 1 215 ? -12.699 53.299 15.907 1.00 20.26 190 VAL A C 1
ATOM 1590 O O . VAL A 1 215 ? -12.349 52.106 15.828 1.00 19.54 190 VAL A O 1
ATOM 1594 N N . SER A 1 216 ? -13.055 53.885 17.050 1.00 20.92 191 SER A N 1
ATOM 1595 C CA . SER A 1 216 ? -13.160 53.136 18.292 1.00 22.11 191 SER A CA 1
ATOM 1596 C C . SER A 1 216 ? -14.629 52.882 18.633 1.00 21.90 191 SER A C 1
ATOM 1597 O O . SER A 1 216 ? -15.496 53.721 18.383 1.00 22.46 191 SER A O 1
ATOM 1600 N N . LEU A 1 217 ? -14.902 51.698 19.172 1.00 22.03 192 LEU A N 1
ATOM 1601 C CA . LEU A 1 217 ? -16.240 51.373 19.662 1.00 22.54 192 LEU A CA 1
ATOM 1602 C C . LEU A 1 217 ? -16.385 51.663 21.157 1.00 23.26 192 LEU A C 1
ATOM 1603 O O . LEU A 1 217 ? -17.500 51.744 21.669 1.00 24.06 192 LEU A O 1
ATOM 1608 N N . GLY A 1 218 ? -15.264 51.816 21.846 1.00 23.90 193 GLY A N 1
ATOM 1609 C CA . GLY A 1 218 ? -15.291 52.046 23.292 1.00 25.54 193 GLY A CA 1
ATOM 1610 C C . GLY A 1 218 ? -13.932 51.945 23.952 1.00 26.68 193 GLY A C 1
ATOM 1611 O O . GLY A 1 218 ? -12.927 51.652 23.295 1.00 27.44 193 GLY A O 1
ATOM 1612 N N . THR A 1 219 ? -13.930 52.145 25.271 1.00 27.71 194 THR A N 1
ATOM 1613 C CA . THR A 1 219 ? -12.716 52.271 26.091 1.00 28.92 194 THR A CA 1
ATOM 1614 C C . THR A 1 219 ? -12.084 50.942 26.520 1.00 29.14 194 THR A C 1
ATOM 1615 O O . THR A 1 219 ? -11.259 50.911 27.442 1.00 30.02 194 THR A O 1
ATOM 1619 N N . GLU A 1 220 ? -12.470 49.853 25.858 1.00 28.67 195 GLU A N 1
ATOM 1620 C CA . GLU A 1 220 ? -12.026 48.500 26.220 1.00 28.66 195 GLU A CA 1
ATOM 1621 C C . GLU A 1 220 ? -11.582 47.780 24.953 1.00 27.31 195 GLU A C 1
ATOM 1622 O O . GLU A 1 220 ? -12.001 48.160 23.858 1.00 27.20 195 GLU A O 1
ATOM 1628 N N . SER A 1 221 ? -10.750 46.747 25.112 1.00 26.44 196 SER A N 1
ATOM 1629 C CA . SER A 1 221 ? -10.369 45.855 24.009 1.00 25.39 196 SER A CA 1
ATOM 1630 C C . SER A 1 221 ? -11.451 44.791 23.814 1.00 23.40 196 SER A C 1
ATOM 1631 O O . SER A 1 221 ? -11.695 43.977 24.711 1.00 24.76 196 SER A O 1
ATOM 1634 N N . TYR A 1 222 ? -12.086 44.800 22.641 1.00 20.38 197 TYR A N 1
ATOM 1635 C CA . TYR A 1 222 ? -13.132 43.814 22.315 1.00 18.09 197 TYR A CA 1
ATOM 1636 C C . TYR A 1 222 ? -12.579 42.714 21.435 1.00 16.56 197 TYR A C 1
ATOM 1637 O O . TYR A 1 222 ? -11.507 42.859 20.841 1.00 16.48 197 TYR A O 1
ATOM 1646 N N . THR A 1 223 ? -13.287 41.597 21.345 1.00 14.48 198 THR A N 1
ATOM 1647 C CA . THR A 1 223 ? -12.865 40.508 20.477 1.00 13.38 198 THR A CA 1
ATOM 1648 C C . THR A 1 223 ? -13.181 40.846 19.016 1.00 12.31 198 THR A C 1
ATOM 1649 O O . THR A 1 223 ? -14.047 41.656 18.722 1.00 12.34 198 THR A O 1
ATOM 1653 N N . SER A 1 224 ? -12.451 40.205 18.104 1.00 12.18 199 SER A N 1
ATOM 1654 C CA . SER A 1 224 ? -12.744 40.353 16.686 1.00 12.29 199 SER A CA 1
ATOM 1655 C C . SER A 1 224 ? -14.203 40.033 16.357 1.00 11.61 199 SER A C 1
ATOM 1656 O O . SER A 1 224 ? -14.839 40.725 15.588 1.00 11.92 199 SER A O 1
ATOM 1659 N N . LEU A 1 225 ? -14.729 38.971 16.980 1.00 12.26 200 LEU A N 1
ATOM 1660 C CA . LEU A 1 225 ? -16.110 38.553 16.717 1.00 12.53 200 LEU A CA 1
ATOM 1661 C C . LEU A 1 225 ? -17.113 39.612 17.166 1.00 11.89 200 LEU A C 1
ATOM 1662 O O . LEU A 1 225 ? -18.069 39.930 16.452 1.00 11.76 200 LEU A O 1
ATOM 1667 N N . TYR A 1 226 ? 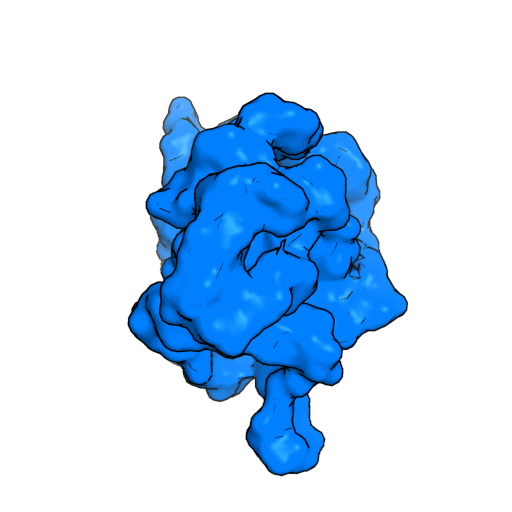-16.878 40.181 18.347 1.00 12.58 201 TYR A N 1
ATOM 1668 C CA . TYR A 1 226 ? -17.767 41.216 18.824 1.00 12.44 201 TYR A CA 1
ATOM 1669 C C . TYR A 1 226 ? -17.731 42.479 17.938 1.00 11.60 201 TYR A C 1
ATOM 1670 O O . TYR A 1 226 ? -18.758 43.054 17.606 1.00 11.84 201 TYR A O 1
ATOM 1679 N N . VAL A 1 227 ? -16.524 42.886 17.540 1.00 11.82 202 VAL A N 1
ATOM 1680 C CA . VAL A 1 227 ? -16.370 44.052 16.670 1.00 12.20 202 VAL A CA 1
ATOM 1681 C C . VAL A 1 227 ? -17.043 43.806 15.322 1.00 10.87 202 VAL A C 1
ATOM 1682 O O . VAL A 1 227 ? -17.780 44.646 14.820 1.00 11.58 202 VAL A O 1
ATOM 1686 N N . THR A 1 228 ? -16.844 42.608 14.776 1.00 11.02 203 THR A N 1
ATOM 1687 C CA . THR A 1 228 ? -17.528 42.237 13.535 1.00 11.70 203 THR A CA 1
ATOM 1688 C C . THR A 1 228 ? -19.048 42.357 13.687 1.00 11.56 203 THR A C 1
ATOM 1689 O O . THR A 1 228 ? -19.730 42.925 12.846 1.00 12.11 203 THR A O 1
ATOM 1693 N N . SER A 1 229 ? -19.558 41.802 14.788 1.00 11.98 204 SER A N 1
ATOM 1694 C CA . SER A 1 229 ? -20.995 41.855 15.060 1.00 12.93 204 SER A CA 1
ATOM 1695 C C . SER A 1 229 ? -21.521 43.290 15.156 1.00 12.65 204 SER A C 1
ATOM 1696 O O . SER A 1 229 ? -22.514 43.660 14.509 1.00 12.74 204 SER A O 1
ATOM 1699 N N . ARG A 1 230 ? -20.862 44.115 15.968 1.00 13.29 205 ARG A N 1
ATOM 1700 C CA . ARG A 1 230 ? -21.308 45.492 16.164 1.00 15.08 205 ARG A CA 1
ATOM 1701 C C . ARG A 1 230 ? -21.224 46.299 14.874 1.00 14.70 205 ARG A C 1
ATOM 1702 O O . ARG A 1 230 ? -22.158 47.019 14.530 1.00 15.85 205 ARG A O 1
ATOM 1710 N N . VAL A 1 231 ? -20.112 46.159 14.148 1.00 14.39 206 VAL A N 1
ATOM 1711 C CA . VAL A 1 231 ? -19.971 46.927 12.924 1.00 15.12 206 VAL A CA 1
ATOM 1712 C C . VAL A 1 231 ? -20.952 46.471 11.850 1.00 14.85 206 VAL A C 1
ATOM 1713 O O . VAL A 1 231 ? -21.549 47.288 11.152 1.00 14.85 206 VAL A O 1
ATOM 1717 N N . LEU A 1 232 ? -21.155 45.156 11.735 1.00 14.40 207 LEU A N 1
ATOM 1718 C CA . LEU A 1 232 ? -22.130 44.636 10.792 1.00 15.83 207 LEU A CA 1
ATOM 1719 C C . LEU A 1 232 ? -23.519 45.178 11.086 1.00 16.59 207 LEU A C 1
ATOM 1720 O O . LEU A 1 232 ? -24.255 45.573 10.185 1.00 16.60 207 LEU A O 1
ATOM 1725 N N . CYS A 1 233 ? -23.880 45.189 12.358 1.00 18.98 208 CYS A N 1
ATOM 1726 C CA . CYS A 1 233 ? -25.193 45.724 12.704 1.00 19.71 208 CYS A CA 1
ATOM 1727 C C . CYS A 1 233 ? -25.361 47.194 12.316 1.00 19.06 208 CYS A C 1
ATOM 1728 O O . CYS A 1 233 ? -26.416 47.577 11.804 1.00 19.08 208 CYS A O 1
ATOM 1731 N N . GLU A 1 234 ? -24.333 48.005 12.577 1.00 18.24 209 GLU A N 1
ATOM 1732 C CA . GLU A 1 234 ? -24.372 49.433 12.207 1.00 18.77 209 GLU A CA 1
ATOM 1733 C C . GLU A 1 234 ? -24.414 49.600 10.689 1.00 18.02 209 GLU A C 1
ATOM 1734 O O . GLU A 1 234 ? -25.118 50.460 10.146 1.00 18.23 209 GLU A O 1
ATOM 1740 N N . TYR A 1 235 ? -23.651 48.761 10.004 1.00 17.12 210 TYR A N 1
ATOM 1741 C CA . TYR A 1 235 ? -23.608 48.763 8.550 1.00 17.55 210 TYR A CA 1
ATOM 1742 C C . TYR A 1 235 ? -24.973 48.464 7.953 1.00 18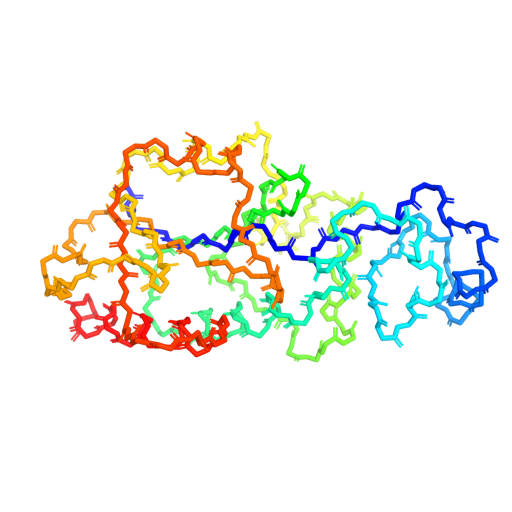.20 210 TYR A C 1
ATOM 1743 O O . TYR A 1 235 ? -25.445 49.168 7.056 1.00 18.28 210 TYR A O 1
ATOM 1752 N N . GLU A 1 236 ? -25.624 47.418 8.455 1.00 18.65 211 GLU A N 1
ATOM 1753 C CA . GLU A 1 236 ? -26.962 47.065 7.990 1.00 19.58 211 GLU A CA 1
ATOM 1754 C C . GLU A 1 236 ? -27.994 48.152 8.313 1.00 20.80 211 GLU A C 1
ATOM 1755 O O . GLU A 1 236 ? -28.849 48.437 7.481 1.00 20.99 211 GLU A O 1
ATOM 1761 N N . ARG A 1 237 ? -27.909 48.746 9.507 1.00 22.05 212 ARG A N 1
ATOM 1762 C CA . ARG A 1 237 ? -28.823 49.853 9.882 1.00 24.38 212 ARG A CA 1
ATOM 1763 C C . ARG A 1 237 ? -28.842 50.942 8.819 1.00 25.13 212 ARG A C 1
ATOM 1764 O O . ARG A 1 237 ? -29.912 51.411 8.399 1.00 25.53 212 ARG A O 1
ATOM 1772 N N . VAL A 1 238 ? -27.649 51.349 8.396 1.00 25.68 213 VAL A N 1
ATOM 1773 C CA . VAL A 1 238 ? -27.483 52.442 7.441 1.00 27.24 213 VAL A CA 1
ATOM 1774 C C . VAL A 1 238 ? -27.848 52.031 6.017 1.00 28.73 213 VAL A C 1
ATOM 1775 O O . VAL A 1 238 ? -28.498 52.800 5.301 1.00 29.17 213 VAL A O 1
ATOM 1779 N N . ARG A 1 239 ? -27.457 50.816 5.623 1.00 29.88 214 ARG A N 1
ATOM 1780 C CA . ARG A 1 239 ? -27.334 50.443 4.201 1.00 31.39 214 ARG A CA 1
ATOM 1781 C C . ARG A 1 239 ? -28.368 49.491 3.630 1.00 32.37 214 ARG A C 1
ATOM 1782 O O . ARG A 1 239 ? -28.617 49.501 2.417 1.00 32.99 214 ARG A O 1
ATOM 1790 N N . ALA A 1 240 ? -28.964 48.666 4.483 1.00 33.34 215 ALA A N 1
ATOM 1791 C CA . ALA A 1 240 ? -29.988 47.720 4.032 1.00 34.37 215 ALA A CA 1
ATOM 1792 C C . ALA A 1 240 ? -31.282 48.379 3.518 1.00 35.10 215 ALA A C 1
ATOM 1793 O O . ALA A 1 240 ? -31.830 47.910 2.513 1.00 35.40 215 ALA A O 1
ATOM 1795 N N . HIS A 1 241 ? -31.717 49.404 4.078 1.00 35.98 216 HIS A N 1
ATOM 1796 C CA . HIS A 1 241 ? -31.114 50.098 5.226 1.00 36.93 216 HIS A CA 1
ATOM 1797 C C . HIS A 1 241 ? -31.474 49.425 6.545 1.00 37.23 216 HIS A C 1
ATOM 1798 O O . HIS A 1 241 ? -32.477 49.750 7.178 1.00 38.07 216 HIS A O 1
#

B-factor: mean 23.45, std 10.27, range [10.87, 133.99]

Secondary structure (DSSP, 8-state):
--EEEEEEEES--BPPGGGTTSHHHHHHHHHHTS-GGGSBP-HHHHGGG-TT-TTGGG-S-HHHHHHHHHHHHT-S--SEEEEEEETTS-EEEE-TT----SSHHHHHHHHHHHHHHSEEEETTEEEEEEESS-HHHHTTTSEEEEEEEEEE---HHHHTSSSEEEEEE-SSSS---HHHHHHH-SEEEE---SSPPPHHHHHHHHHHHHHHHH--

InterPro domains:
  IPR005304 Ribosomal biogenesis, methyltransferase, EMG1/NEP1 [PF03587] (5-211)
  IPR005304 Ribosomal biogenesis, methyltransferase, EMG1/NEP1 [PTHR12636] (5-212)
  IPR005304 Ribosomal biogenesis, methyltransferase, EMG1/NEP1 [cd18088] (5-211)
  IPR023503 Ribosome biogenesis methyltransferase NEP1, archaea [MF_00554] (3-212)
  IPR029026 tRNA (guanine-N1-)-methyltransferase, N-terminal [G3DSA:3.40.1280.10] (1-219)
  IPR029028 Alpha/beta knot methyltransferases [SSF75217] (5-211)

Solvent-accessible surface area: 10784 Å² total

CATH classification: 3.40.1280.10

Sequence (216 aa):
MGSAFVFLEASLELIPQQKIRGHPAVRRADAIRRGKRPEKILLDDSKHHTAMKSLEFREKRGRPDIVHQCLLLLLDSPLRDFEVYVHTLNGEIIWVNRETRLPRNYNRFVGLMEKLFEERRRITAGDTTLIEEFKDVGLRDIVRGRDVLLFREKGGRFEFSELLDGDVAVCIGAFPHGDFFEEETLRELGEFKEVSLGTESYTSLYVTSRVLCEYERVRAH

Organism: Archaeoglobus fulgidus (strain ATCC 49558 / DSM 4304 / JCM 9628 / NBRC 100126 / VC-16) (NCBI:txid224325)